Protein AF-A0A350U5Z7-F1 (afdb_monomer)

Structure (mmCIF, N/CA/C/O backbone):
data_AF-A0A350U5Z7-F1
#
_entry.id   AF-A0A350U5Z7-F1
#
loop_
_atom_site.group_PDB
_atom_site.id
_atom_site.type_symbol
_atom_site.label_atom_id
_atom_site.label_alt_id
_atom_site.label_comp_id
_atom_site.label_asym_id
_atom_site.label_entity_id
_atom_site.label_seq_id
_atom_site.pdbx_PDB_ins_code
_atom_site.Cartn_x
_atom_site.Cartn_y
_atom_site.Cartn_z
_atom_site.occupancy
_atom_site.B_iso_or_equiv
_atom_site.auth_seq_id
_atom_site.auth_comp_id
_atom_site.auth_asym_id
_atom_site.auth_atom_id
_atom_site.pdbx_PDB_model_num
ATOM 1 N N . MET A 1 1 ? 5.763 -44.776 -2.260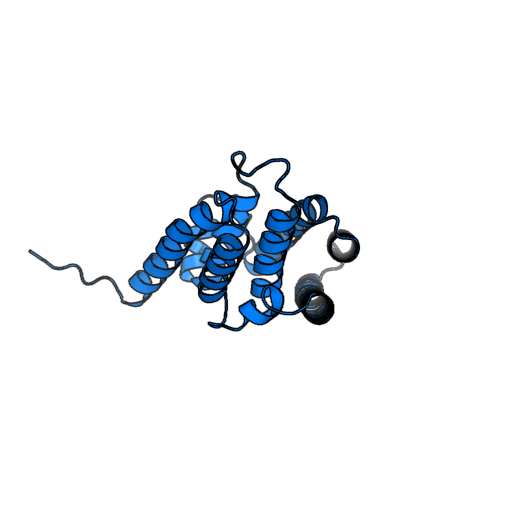 1.00 41.47 1 MET A N 1
ATOM 2 C CA . MET A 1 1 ? 5.171 -43.457 -2.555 1.00 41.47 1 MET A CA 1
ATOM 3 C C . MET A 1 1 ? 6.259 -42.443 -2.285 1.00 41.47 1 MET A C 1
ATOM 5 O O . MET A 1 1 ? 6.679 -42.344 -1.144 1.00 41.47 1 MET A O 1
ATOM 9 N N . SER A 1 2 ? 6.822 -41.849 -3.337 1.00 37.84 2 SER A N 1
ATOM 10 C CA . SER A 1 2 ? 7.895 -40.862 -3.206 1.00 37.84 2 SER A CA 1
ATOM 11 C C . SER A 1 2 ? 7.278 -39.570 -2.688 1.00 37.84 2 SER A C 1
ATOM 13 O O . SER A 1 2 ? 6.483 -38.955 -3.392 1.00 37.84 2 SER A O 1
ATOM 15 N N . GLU A 1 3 ? 7.600 -39.209 -1.454 1.00 47.91 3 GLU A N 1
ATOM 16 C CA . GLU A 1 3 ? 7.314 -37.897 -0.889 1.00 47.91 3 GLU A CA 1
ATOM 17 C C . GLU A 1 3 ? 8.201 -36.902 -1.646 1.00 47.91 3 GLU A C 1
ATOM 19 O O . GLU A 1 3 ? 9.428 -36.940 -1.548 1.00 47.91 3 GLU A O 1
ATOM 24 N N . ILE A 1 4 ? 7.596 -36.112 -2.534 1.00 51.69 4 ILE A N 1
ATOM 25 C CA . ILE A 1 4 ? 8.300 -35.029 -3.218 1.00 51.69 4 ILE A CA 1
ATOM 26 C C . ILE A 1 4 ? 8.499 -33.957 -2.151 1.00 51.69 4 ILE A C 1
ATOM 28 O O . ILE A 1 4 ? 7.587 -33.189 -1.858 1.00 51.69 4 ILE A O 1
ATOM 32 N N . ALA A 1 5 ? 9.670 -33.961 -1.516 1.00 48.62 5 ALA A N 1
ATOM 33 C CA . ALA A 1 5 ? 10.094 -32.868 -0.660 1.00 48.62 5 ALA A CA 1
ATOM 34 C C . ALA A 1 5 ? 10.241 -31.626 -1.545 1.00 48.62 5 ALA A C 1
ATOM 36 O O . ALA A 1 5 ? 11.188 -31.520 -2.329 1.00 48.62 5 ALA A O 1
ATOM 37 N N . TYR A 1 6 ? 9.266 -30.723 -1.473 1.00 53.84 6 TYR A N 1
ATOM 38 C CA . TYR A 1 6 ? 9.390 -29.415 -2.097 1.00 53.84 6 TYR A CA 1
ATOM 39 C C . TYR A 1 6 ? 10.543 -28.657 -1.417 1.00 53.84 6 TYR A C 1
ATOM 41 O O . TYR A 1 6 ? 10.684 -28.735 -0.193 1.00 53.84 6 TYR A O 1
ATOM 49 N N . PRO A 1 7 ? 11.392 -27.948 -2.181 1.00 57.78 7 PRO A N 1
ATOM 50 C CA . PRO A 1 7 ? 12.393 -27.053 -1.616 1.00 57.78 7 PRO A CA 1
ATOM 51 C C . PRO A 1 7 ? 11.735 -26.106 -0.607 1.00 57.78 7 PRO A C 1
ATOM 53 O O . PRO A 1 7 ? 10.694 -25.526 -0.903 1.00 57.78 7 PRO A O 1
ATOM 56 N N . ALA A 1 8 ? 12.339 -25.937 0.572 1.00 58.78 8 ALA A N 1
ATOM 57 C CA . ALA A 1 8 ? 11.782 -25.112 1.649 1.00 58.78 8 ALA A CA 1
ATOM 58 C C . ALA A 1 8 ? 11.485 -23.659 1.217 1.00 58.78 8 ALA A C 1
ATOM 60 O O . ALA A 1 8 ? 10.560 -23.048 1.737 1.00 58.78 8 ALA A O 1
ATOM 61 N N . GLU A 1 9 ? 12.220 -23.131 0.234 1.00 51.91 9 GLU A N 1
ATOM 62 C CA . GLU A 1 9 ? 11.999 -21.802 -0.359 1.00 51.91 9 GLU A CA 1
ATOM 63 C C . GLU A 1 9 ? 10.668 -21.715 -1.132 1.00 51.91 9 GLU A C 1
ATOM 65 O O . GLU A 1 9 ? 9.909 -20.773 -0.921 1.00 51.91 9 GLU A O 1
ATOM 70 N N . LEU A 1 10 ? 10.308 -22.754 -1.902 1.00 58.41 10 LEU A N 1
ATOM 71 C CA . LEU A 1 10 ? 9.007 -22.838 -2.589 1.00 58.41 10 LEU A CA 1
ATOM 72 C C . LEU A 1 10 ? 7.833 -23.012 -1.610 1.00 58.41 10 LEU A C 1
ATOM 74 O O . LEU A 1 10 ? 6.702 -22.667 -1.942 1.00 58.41 10 LEU A O 1
ATOM 78 N N . SER A 1 11 ? 8.087 -23.542 -0.407 1.00 64.38 11 SER A N 1
ATOM 79 C CA . SER A 1 11 ? 7.073 -23.630 0.653 1.00 64.38 11 SER A CA 1
ATOM 80 C C . SER A 1 11 ? 6.740 -22.248 1.215 1.00 64.38 11 SER A C 1
ATOM 82 O O . SER A 1 11 ? 5.571 -21.918 1.359 1.00 64.38 11 SER A O 1
ATOM 84 N N . ILE A 1 12 ? 7.755 -21.415 1.477 1.00 68.31 12 ILE A N 1
ATOM 85 C CA . ILE A 1 12 ? 7.565 -20.082 2.071 1.00 68.31 12 ILE A CA 1
ATOM 86 C C . ILE A 1 12 ? 6.820 -19.142 1.109 1.00 68.31 12 ILE A C 1
ATOM 88 O O . ILE A 1 12 ? 5.954 -18.386 1.548 1.00 68.31 12 ILE A O 1
ATOM 92 N N . GLU A 1 13 ? 7.130 -19.199 -0.192 1.00 68.62 13 GLU A N 1
ATOM 93 C CA . GLU A 1 13 ? 6.413 -18.454 -1.241 1.00 68.62 13 GLU A CA 1
ATOM 94 C C . GLU A 1 13 ? 4.908 -18.749 -1.234 1.00 68.62 13 GLU A C 1
ATOM 96 O O . GLU A 1 13 ? 4.086 -17.828 -1.178 1.00 68.62 13 GLU A O 1
ATOM 101 N N . ALA A 1 14 ? 4.555 -20.038 -1.255 1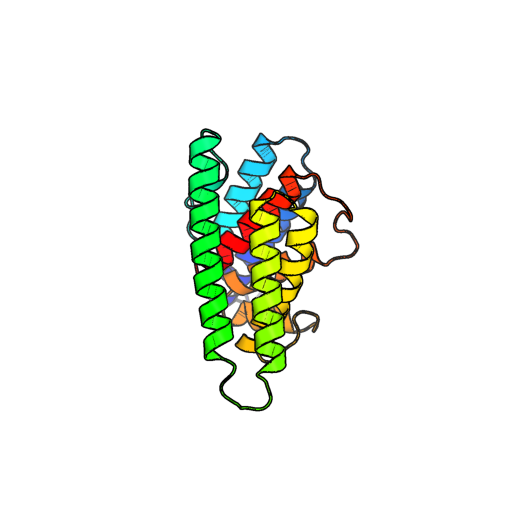.00 72.81 14 ALA A N 1
ATOM 102 C CA . ALA A 1 14 ? 3.170 -20.492 -1.248 1.00 72.81 14 ALA A CA 1
ATOM 103 C C . ALA A 1 14 ? 2.455 -20.108 0.057 1.00 72.81 14 ALA A C 1
ATOM 105 O O . ALA A 1 14 ? 1.347 -19.576 0.014 1.00 72.81 14 ALA A O 1
ATOM 106 N N . ASP A 1 15 ? 3.120 -20.279 1.203 1.00 85.81 15 ASP A N 1
ATOM 107 C CA . ASP A 1 15 ? 2.541 -20.011 2.522 1.00 85.81 15 ASP A CA 1
ATOM 108 C C . ASP A 1 15 ? 2.179 -18.524 2.715 1.00 85.81 15 ASP A C 1
ATOM 110 O O . ASP A 1 15 ? 1.119 -18.202 3.261 1.00 85.81 15 ASP A O 1
ATOM 114 N N . LEU A 1 16 ? 3.025 -17.593 2.248 1.00 90.44 16 LEU A N 1
ATOM 115 C CA . LEU A 1 16 ? 2.755 -16.152 2.361 1.00 90.44 16 LEU A CA 1
ATOM 116 C C . LEU A 1 16 ? 1.605 -15.708 1.453 1.00 90.44 16 LEU A C 1
ATOM 118 O O . LEU A 1 16 ? 0.746 -14.929 1.878 1.00 90.44 16 LEU A O 1
ATOM 122 N N . LEU A 1 17 ? 1.578 -16.198 0.212 1.00 92.94 17 LEU A N 1
ATOM 123 C CA . LEU A 1 17 ? 0.526 -15.860 -0.742 1.00 92.94 17 LEU A CA 1
ATOM 124 C C . LEU A 1 17 ? -0.825 -16.455 -0.330 1.00 92.94 17 LEU A C 1
ATOM 126 O O . LEU A 1 17 ? -1.850 -15.779 -0.439 1.00 92.94 17 LEU A O 1
ATOM 130 N N . ASP A 1 18 ? -0.842 -17.680 0.188 1.00 93.69 18 ASP A N 1
ATOM 131 C CA . ASP A 1 18 ? -2.065 -18.314 0.674 1.00 93.69 18 ASP A CA 1
ATOM 132 C C . ASP A 1 18 ? -2.604 -17.609 1.926 1.00 93.69 18 ASP A C 1
ATOM 134 O O . ASP A 1 18 ? -3.804 -17.329 2.003 1.00 93.69 18 ASP A O 1
ATOM 138 N N . ALA A 1 19 ? -1.732 -17.191 2.849 1.00 95.00 19 ALA A N 1
ATOM 139 C CA . ALA A 1 19 ? -2.133 -16.348 3.976 1.00 95.00 19 ALA A CA 1
ATOM 140 C C . ALA A 1 19 ? -2.731 -15.007 3.508 1.00 95.00 19 ALA A C 1
ATOM 142 O O . ALA A 1 19 ? -3.761 -14.562 4.026 1.00 95.00 19 ALA A O 1
ATOM 143 N N . ALA A 1 20 ? -2.126 -14.371 2.500 1.00 96.25 20 ALA A N 1
ATOM 144 C CA . ALA A 1 20 ? -2.633 -13.127 1.926 1.00 96.25 20 ALA A CA 1
ATOM 145 C C . ALA A 1 20 ? -4.026 -13.313 1.298 1.00 96.25 20 ALA A C 1
ATOM 147 O O . ALA A 1 20 ? -4.930 -12.511 1.556 1.00 96.25 20 ALA A O 1
ATOM 148 N N . ARG A 1 21 ? -4.230 -14.404 0.550 1.00 95.50 21 ARG A N 1
ATOM 149 C CA . ARG A 1 21 ? -5.522 -14.793 -0.043 1.00 95.50 21 ARG A CA 1
ATOM 150 C C . ARG A 1 21 ? -6.594 -15.086 0.998 1.00 95.50 21 ARG A C 1
ATOM 152 O O . ARG A 1 21 ? -7.767 -14.835 0.743 1.00 95.50 21 ARG A O 1
ATOM 159 N N . GLU A 1 22 ? -6.216 -15.586 2.168 1.00 96.12 22 GLU A N 1
ATOM 160 C CA . GLU A 1 22 ? -7.158 -15.839 3.257 1.00 96.12 22 GLU A CA 1
ATOM 161 C C . GLU A 1 22 ? -7.555 -14.549 4.000 1.00 96.12 22 GLU A C 1
ATOM 163 O O . GLU A 1 22 ? -8.706 -14.382 4.417 1.00 96.12 22 GLU A O 1
ATOM 168 N N . ILE A 1 23 ? -6.610 -13.624 4.183 1.00 96.94 23 ILE A N 1
ATOM 169 C CA . ILE A 1 23 ? -6.817 -12.398 4.966 1.00 96.94 23 ILE A CA 1
ATOM 170 C C . ILE A 1 23 ? -7.501 -11.302 4.147 1.00 96.94 23 ILE A C 1
ATOM 172 O O . ILE A 1 23 ? -8.372 -10.610 4.678 1.00 96.94 23 ILE A O 1
ATOM 176 N N . TYR A 1 24 ? -7.133 -11.128 2.875 1.00 96.06 24 TYR A N 1
ATOM 177 C CA . TYR A 1 24 ? -7.609 -10.005 2.063 1.00 96.06 24 TYR A CA 1
ATOM 178 C C . TYR A 1 24 ? -9.143 -9.938 1.929 1.00 96.06 24 TYR A C 1
ATOM 180 O O . TYR A 1 24 ? -9.690 -8.863 2.178 1.00 96.06 24 TYR A O 1
ATOM 188 N N . PRO A 1 25 ? -9.882 -11.033 1.650 1.00 94.81 25 PRO A N 1
ATOM 189 C CA . PRO A 1 25 ? -11.345 -10.974 1.594 1.00 94.81 25 PRO A CA 1
ATOM 190 C C . PRO A 1 25 ? -11.959 -10.559 2.936 1.00 94.81 25 PRO A C 1
ATOM 192 O O . PRO A 1 25 ? -12.869 -9.740 2.998 1.00 94.81 25 PRO A O 1
ATOM 195 N N . ARG A 1 26 ? -11.405 -11.045 4.054 1.00 95.88 26 ARG A N 1
ATOM 196 C CA . ARG A 1 26 ? -11.879 -10.678 5.399 1.00 95.88 26 ARG A CA 1
ATOM 197 C C . ARG A 1 26 ? -11.645 -9.200 5.707 1.00 95.88 26 ARG A C 1
ATOM 199 O O . ARG A 1 26 ? -12.463 -8.579 6.384 1.00 95.88 26 ARG A O 1
ATOM 206 N N . LEU A 1 27 ? -10.539 -8.641 5.212 1.00 95.38 27 LEU A N 1
ATOM 207 C CA . LEU A 1 27 ? -10.228 -7.216 5.295 1.00 95.38 27 LEU A CA 1
ATOM 208 C C . LEU A 1 27 ? -11.252 -6.367 4.521 1.00 95.38 27 LEU A C 1
ATOM 210 O O . LEU A 1 27 ? -11.701 -5.345 5.043 1.00 95.38 27 LEU A O 1
ATOM 214 N N . THR A 1 28 ? -11.604 -6.764 3.297 1.00 93.75 28 THR A N 1
ATOM 215 C CA . THR A 1 28 ? -12.445 -5.959 2.396 1.00 93.75 28 THR A CA 1
ATOM 216 C C . THR A 1 28 ? -13.942 -6.113 2.661 1.00 93.75 28 THR A C 1
ATOM 218 O O . THR A 1 28 ? -14.677 -5.134 2.541 1.00 93.75 28 THR A O 1
ATOM 221 N N . GLU A 1 29 ? -14.398 -7.298 3.068 1.00 92.88 29 GLU A N 1
ATOM 222 C CA . GLU A 1 29 ? -15.824 -7.616 3.235 1.00 92.88 29 GLU A CA 1
ATOM 223 C C . GLU A 1 29 ? -16.372 -7.268 4.625 1.00 92.88 29 GLU A C 1
ATOM 225 O O . GLU A 1 29 ? -17.578 -7.092 4.795 1.00 92.88 29 GLU A O 1
ATOM 230 N N . THR A 1 30 ? -15.517 -7.162 5.646 1.00 94.44 30 THR A N 1
ATOM 231 C CA . THR A 1 30 ? -15.988 -6.861 7.003 1.00 94.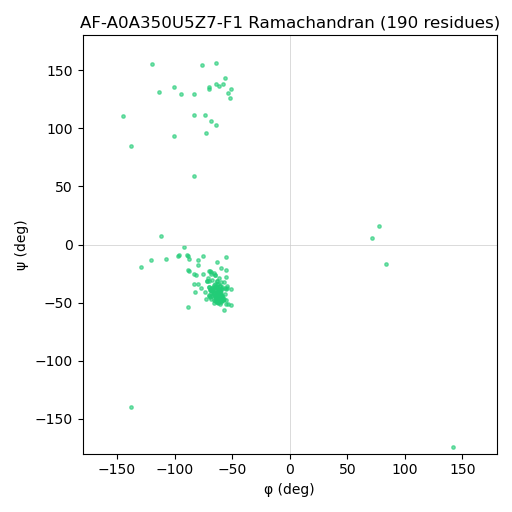44 30 THR A CA 1
ATOM 232 C C . THR A 1 30 ? -16.501 -5.426 7.122 1.00 94.44 30 THR A C 1
ATOM 234 O O . THR A 1 30 ? -15.834 -4.468 6.724 1.00 94.44 30 THR A O 1
ATOM 237 N N . GLU A 1 31 ? -17.662 -5.254 7.752 1.00 91.81 31 GLU A N 1
ATOM 238 C CA . GLU A 1 31 ? -18.205 -3.939 8.125 1.00 91.81 31 GLU A CA 1
ATOM 239 C C . GLU A 1 31 ? -17.702 -3.467 9.500 1.00 91.81 31 GLU A C 1
ATOM 241 O O . GLU A 1 31 ? -17.857 -2.304 9.873 1.00 91.81 31 GLU A O 1
ATOM 246 N N . ASN A 1 32 ? -17.075 -4.356 10.277 1.00 94.81 32 ASN A N 1
ATOM 247 C CA . ASN A 1 32 ? -16.575 -4.024 11.604 1.00 94.81 32 ASN A CA 1
ATOM 248 C C . ASN A 1 32 ? -15.197 -3.354 11.508 1.00 94.81 32 ASN A C 1
ATOM 250 O O . ASN A 1 32 ? -14.199 -4.006 11.205 1.00 94.81 32 ASN A O 1
ATOM 254 N N . GLN A 1 33 ? -15.138 -2.065 11.846 1.00 92.69 33 GLN A N 1
ATOM 255 C CA . GLN A 1 33 ? -13.918 -1.247 11.798 1.00 92.69 33 GLN A CA 1
ATOM 256 C C . GLN A 1 33 ? -12.753 -1.826 12.611 1.00 92.69 33 GLN A C 1
ATOM 258 O O . GLN A 1 33 ? -11.597 -1.759 12.195 1.00 92.69 33 GLN A O 1
ATOM 263 N N . LEU A 1 34 ? -13.036 -2.410 13.781 1.00 94.00 34 LEU A N 1
ATOM 264 C CA . LEU A 1 34 ? -12.001 -3.015 14.616 1.00 94.00 34 LEU A CA 1
ATOM 265 C C . LEU A 1 34 ? -11.428 -4.266 13.943 1.00 94.00 34 LEU A C 1
ATOM 267 O O . LEU A 1 34 ? -10.208 -4.394 13.852 1.00 94.00 34 LEU A O 1
ATOM 271 N N . LEU A 1 35 ? -12.294 -5.146 13.429 1.00 96.50 35 LEU A N 1
ATOM 272 C CA . LEU A 1 35 ? -11.857 -6.335 12.690 1.00 96.50 35 LEU A CA 1
ATOM 273 C C . LEU A 1 35 ? -11.094 -5.944 11.422 1.00 96.50 35 LEU A C 1
ATOM 275 O O . LEU A 1 35 ? -10.048 -6.519 11.144 1.00 96.50 35 LEU A O 1
ATOM 279 N N . ARG A 1 36 ? -11.554 -4.918 10.697 1.00 96.75 36 ARG A N 1
ATOM 280 C CA . ARG A 1 36 ? -10.866 -4.397 9.510 1.00 96.75 36 ARG A CA 1
ATOM 281 C C . ARG A 1 36 ? -9.430 -3.998 9.829 1.00 96.75 36 ARG A C 1
ATOM 283 O O . ARG A 1 36 ? -8.511 -4.408 9.131 1.00 96.75 36 ARG A O 1
ATOM 290 N N . LYS A 1 37 ? -9.216 -3.251 10.915 1.00 96.50 37 LYS A N 1
ATOM 291 C CA . LYS A 1 37 ? -7.869 -2.864 11.365 1.00 96.50 37 LYS A CA 1
ATOM 292 C C . LYS A 1 37 ? -7.026 -4.069 11.773 1.00 96.50 37 LYS A C 1
ATOM 294 O O . LYS A 1 37 ? -5.846 -4.101 11.452 1.00 96.50 37 LYS A O 1
ATOM 299 N N . GLN A 1 38 ? -7.613 -5.064 12.436 1.00 96.81 38 GLN A N 1
ATOM 300 C CA . GLN A 1 38 ? -6.906 -6.297 12.796 1.00 96.81 38 GLN A CA 1
ATOM 301 C C . GLN A 1 38 ? -6.464 -7.084 11.558 1.00 96.81 38 GLN A C 1
ATOM 303 O O . GLN A 1 38 ? -5.307 -7.492 11.483 1.00 96.81 38 GLN A O 1
ATOM 308 N N . TYR A 1 39 ? -7.344 -7.241 10.564 1.00 98.00 39 TYR A N 1
ATOM 309 C CA . TYR A 1 39 ? -6.985 -7.867 9.293 1.00 98.00 39 TYR A CA 1
ATOM 310 C C . TYR A 1 39 ? -5.949 -7.046 8.527 1.00 98.00 39 TYR A C 1
ATOM 312 O O . TYR A 1 39 ? -5.040 -7.626 7.945 1.00 98.00 39 TYR A O 1
ATOM 320 N N . ALA A 1 40 ? -6.016 -5.713 8.587 1.00 97.62 40 ALA A N 1
ATOM 321 C CA . ALA A 1 40 ? -5.005 -4.849 7.986 1.00 97.62 40 ALA A CA 1
ATOM 322 C C . ALA A 1 40 ? -3.632 -5.064 8.636 1.00 97.62 40 ALA A C 1
ATOM 324 O O . ALA A 1 40 ? -2.650 -5.252 7.930 1.00 97.62 40 ALA A O 1
ATOM 325 N N . CYS A 1 41 ? -3.556 -5.117 9.969 1.00 97.56 41 CYS A N 1
ATOM 326 C CA . CYS A 1 41 ? -2.312 -5.439 10.670 1.00 97.56 41 CYS A CA 1
ATOM 327 C C . CYS A 1 41 ? -1.793 -6.834 10.304 1.00 97.56 41 CYS A C 1
ATOM 329 O O . CYS A 1 41 ? -0.605 -6.990 10.038 1.00 97.56 41 CYS A O 1
ATOM 331 N N . ALA A 1 42 ? -2.671 -7.839 10.243 1.00 97.06 42 ALA A N 1
ATOM 332 C CA . ALA A 1 42 ? -2.289 -9.189 9.838 1.00 97.06 42 ALA A CA 1
ATOM 333 C C . ALA A 1 42 ? -1.731 -9.217 8.406 1.00 97.06 42 ALA A C 1
ATOM 335 O O . ALA A 1 42 ? -0.689 -9.822 8.171 1.00 97.06 42 ALA A O 1
ATOM 336 N N . PHE A 1 43 ? -2.371 -8.507 7.475 1.00 97.62 43 PHE A N 1
ATOM 337 C CA . PHE A 1 43 ? -1.903 -8.383 6.097 1.00 97.62 43 PHE A CA 1
ATOM 338 C C . PHE A 1 43 ? -0.562 -7.643 6.014 1.00 97.62 43 PHE A C 1
ATOM 340 O O . PHE A 1 43 ? 0.363 -8.083 5.338 1.00 97.62 43 PHE A O 1
ATOM 347 N N . ALA A 1 44 ? -0.408 -6.549 6.760 1.00 96.56 44 ALA A N 1
ATOM 348 C CA . ALA A 1 44 ? 0.834 -5.788 6.806 1.00 96.56 44 ALA A CA 1
ATOM 349 C C . ALA A 1 44 ? 2.009 -6.594 7.381 1.00 96.56 44 ALA A C 1
ATOM 351 O O . ALA A 1 44 ? 3.142 -6.406 6.949 1.00 96.56 44 ALA A O 1
ATOM 352 N N . ASN A 1 45 ? 1.753 -7.521 8.309 1.00 95.00 45 ASN A N 1
ATOM 353 C CA . ASN A 1 45 ? 2.782 -8.422 8.833 1.00 95.00 45 ASN A CA 1
ATOM 354 C C . ASN A 1 45 ? 3.328 -9.379 7.761 1.00 95.00 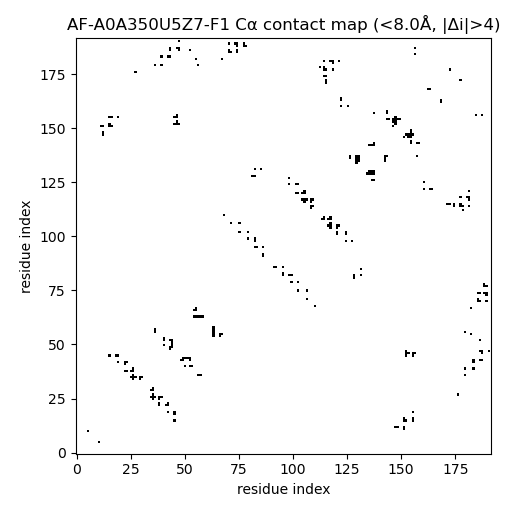45 ASN A C 1
ATOM 356 O O . ASN A 1 45 ? 4.469 -9.817 7.882 1.00 95.00 45 ASN A O 1
ATOM 360 N N . ILE A 1 46 ? 2.538 -9.689 6.724 1.00 94.75 46 ILE A N 1
ATOM 361 C CA . ILE A 1 46 ? 2.996 -10.456 5.555 1.00 94.75 46 ILE A CA 1
ATOM 362 C C . ILE A 1 46 ? 3.909 -9.577 4.694 1.00 94.75 46 ILE A C 1
ATOM 364 O O . ILE A 1 46 ? 5.002 -9.997 4.317 1.00 94.75 46 ILE A O 1
ATOM 368 N N . LEU A 1 47 ? 3.483 -8.338 4.429 1.00 92.81 47 LEU A N 1
ATOM 369 C CA . LEU A 1 47 ? 4.195 -7.400 3.554 1.00 92.81 47 LEU A CA 1
ATOM 370 C C . LEU A 1 47 ? 5.493 -6.847 4.158 1.00 92.81 47 LEU A C 1
ATOM 372 O O . LEU A 1 47 ? 6.422 -6.529 3.424 1.00 92.81 47 LEU A O 1
ATOM 376 N N . GLY A 1 48 ? 5.560 -6.700 5.481 1.00 89.81 48 GLY A N 1
ATOM 377 C CA . GLY A 1 48 ? 6.636 -5.983 6.161 1.00 89.81 48 GLY A CA 1
ATOM 378 C C . GLY A 1 48 ? 7.129 -6.684 7.419 1.00 89.81 48 GLY A C 1
ATOM 379 O O . GLY A 1 48 ? 7.319 -7.903 7.444 1.00 89.81 48 GLY A O 1
ATOM 380 N N . SER A 1 49 ? 7.405 -5.887 8.448 1.00 89.00 49 SER A N 1
ATOM 381 C CA . SER A 1 49 ? 7.877 -6.355 9.752 1.00 89.00 49 SER A CA 1
ATOM 382 C C . SER A 1 49 ? 6.692 -6.531 10.707 1.00 89.00 49 SER A C 1
ATOM 384 O O . SER A 1 49 ? 5.911 -5.588 10.866 1.00 89.00 49 SER A O 1
ATOM 386 N N . PRO A 1 50 ? 6.554 -7.690 11.380 1.00 91.56 50 PRO A N 1
ATOM 387 C CA . PRO A 1 50 ? 5.431 -7.941 12.277 1.00 91.56 50 PRO A CA 1
ATOM 388 C C . PRO A 1 50 ? 5.243 -6.859 13.353 1.00 91.56 50 PRO A C 1
ATOM 390 O O . PRO A 1 50 ? 6.188 -6.500 14.050 1.00 91.56 50 PRO A O 1
ATOM 393 N N . GLY A 1 51 ? 4.014 -6.354 13.497 1.00 90.62 51 GLY A N 1
ATOM 394 C CA . GLY A 1 51 ? 3.606 -5.378 14.517 1.00 90.62 51 GLY A CA 1
ATOM 395 C C . GLY A 1 51 ? 3.891 -3.911 14.171 1.00 90.62 51 GLY A C 1
ATOM 396 O O . GLY A 1 51 ? 3.273 -3.012 14.740 1.00 90.62 51 GLY A O 1
ATOM 397 N N . GLU A 1 52 ? 4.753 -3.631 13.192 1.00 93.50 52 GLU A N 1
ATOM 398 C CA . GLU A 1 52 ? 5.150 -2.254 12.860 1.00 93.50 52 GLU A CA 1
ATOM 399 C C . GLU A 1 52 ? 4.014 -1.425 12.252 1.00 93.50 52 GLU A C 1
ATOM 401 O O . GLU A 1 52 ? 4.010 -0.198 12.370 1.00 93.50 52 GLU A O 1
ATOM 406 N N . PHE A 1 53 ? 3.034 -2.077 11.622 1.00 96.19 53 PHE A N 1
ATOM 407 C CA . PHE A 1 53 ? 1.908 -1.393 10.992 1.00 96.19 53 PHE A CA 1
ATOM 408 C C . PHE A 1 53 ? 0.871 -0.867 11.992 1.00 96.19 53 PHE A C 1
ATOM 410 O O . PHE A 1 53 ? 0.179 0.115 11.716 1.00 96.19 53 PHE A O 1
ATOM 417 N N . GLU A 1 54 ? 0.779 -1.472 13.181 1.00 95.31 54 GLU A N 1
ATOM 418 C CA . GLU A 1 54 ? -0.247 -1.145 14.180 1.00 95.31 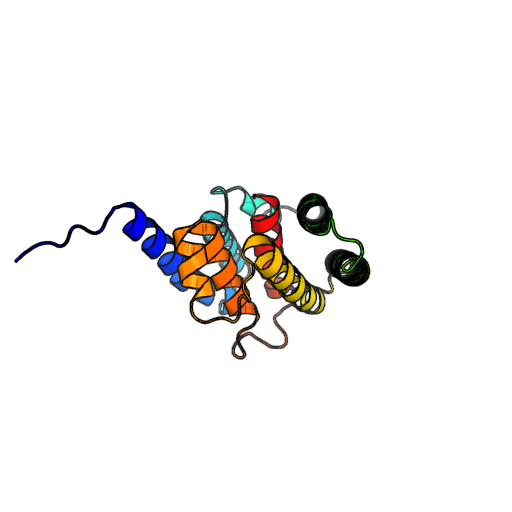54 GLU A CA 1
ATOM 419 C C . GLU A 1 54 ? -0.256 0.343 14.532 1.00 95.31 54 GLU A C 1
ATOM 421 O O . GLU A 1 54 ? -1.317 0.952 14.688 1.00 95.31 54 GLU A O 1
ATOM 426 N N . LYS A 1 55 ? 0.927 0.965 14.566 1.00 94.56 55 LYS A N 1
ATOM 427 C CA . LYS A 1 55 ? 1.103 2.382 14.901 1.00 94.56 55 LYS A CA 1
ATOM 428 C C . LYS A 1 55 ? 0.424 3.348 13.924 1.00 94.56 55 LYS A C 1
ATOM 430 O O . LYS A 1 55 ? 0.280 4.514 14.289 1.00 94.56 55 LYS A O 1
ATOM 435 N N . TYR A 1 56 ? 0.019 2.892 12.734 1.00 95.69 56 TYR A N 1
ATOM 436 C CA . TYR A 1 56 ? -0.675 3.688 11.711 1.00 95.69 56 TYR A CA 1
ATOM 437 C C . TYR A 1 56 ? -2.200 3.521 11.728 1.00 95.69 56 TYR A C 1
ATOM 439 O O . TYR A 1 56 ? -2.909 4.277 11.057 1.00 95.69 56 TYR A O 1
ATOM 447 N N . VAL A 1 57 ? -2.735 2.562 12.490 1.00 94.75 57 VAL A N 1
ATOM 448 C CA . VAL A 1 57 ? -4.182 2.272 12.536 1.00 94.75 57 VAL A CA 1
ATOM 449 C C . VAL A 1 57 ? -4.763 2.216 13.953 1.00 94.75 57 VAL A C 1
ATOM 451 O O . VAL A 1 57 ? -5.975 2.398 14.115 1.00 94.75 57 VAL A O 1
ATOM 454 N N . LEU A 1 58 ? -3.917 2.038 14.973 1.00 92.12 58 LEU A N 1
ATOM 455 C CA . LEU A 1 58 ? -4.266 2.030 16.394 1.00 92.12 58 LEU A CA 1
ATOM 456 C C . LEU A 1 58 ? -3.638 3.227 17.124 1.00 92.12 58 LEU A C 1
ATOM 458 O O . LEU A 1 58 ? -2.441 3.494 17.010 1.00 92.12 58 LEU A O 1
ATOM 462 N N . GLY A 1 59 ? -4.446 3.941 17.907 1.00 89.88 59 GLY A N 1
ATOM 463 C CA . GLY A 1 59 ? -4.011 5.112 18.670 1.00 89.88 59 GLY A CA 1
ATOM 464 C C . GLY A 1 59 ? -5.061 6.217 18.702 1.00 89.88 59 GLY A C 1
ATOM 465 O O . GLY A 1 59 ? -6.183 6.043 18.222 1.00 89.88 59 GLY A O 1
ATOM 466 N N . ASN A 1 60 ? -4.695 7.361 19.282 1.00 90.12 60 ASN A N 1
ATOM 467 C CA . ASN A 1 60 ? -5.509 8.571 19.175 1.00 90.12 60 ASN A CA 1
ATOM 468 C C . ASN A 1 60 ? -5.340 9.207 17.784 1.00 90.12 60 ASN A C 1
ATOM 470 O O . ASN A 1 60 ? -4.318 9.021 17.129 1.00 90.12 60 ASN A O 1
ATOM 474 N N . GLN A 1 61 ? -6.345 9.961 17.337 1.00 85.81 61 GLN A N 1
ATOM 475 C CA . GLN A 1 61 ? -6.401 10.479 15.965 1.00 85.81 61 GLN A CA 1
ATOM 476 C C . GLN A 1 61 ? -5.262 11.451 15.618 1.00 85.81 61 GLN A C 1
ATOM 478 O O . GLN A 1 61 ? -4.749 11.386 14.507 1.00 85.81 61 GLN A O 1
ATOM 483 N N . GLY A 1 62 ? -4.836 12.307 16.554 1.00 86.25 62 GLY A N 1
ATOM 484 C CA . GLY A 1 62 ? -3.750 13.264 16.304 1.00 86.25 62 GLY A CA 1
ATOM 485 C C . GLY A 1 62 ? -2.417 12.562 16.042 1.00 86.25 62 GLY A C 1
ATOM 486 O O . GLY A 1 62 ? -1.772 12.808 15.028 1.00 86.25 62 GLY A O 1
ATOM 487 N N . ASP A 1 63 ? -2.058 11.605 16.900 1.00 91.81 63 ASP A N 1
ATOM 488 C CA . ASP A 1 63 ? -0.833 10.820 16.728 1.00 91.81 63 ASP A CA 1
ATOM 489 C C . ASP A 1 63 ? -0.867 9.956 15.461 1.00 91.81 63 ASP A C 1
ATOM 491 O O . ASP A 1 63 ? 0.171 9.720 14.840 1.00 91.81 63 ASP A O 1
ATOM 495 N N . LEU A 1 64 ? -2.047 9.446 15.090 1.00 93.31 64 LEU A N 1
ATOM 496 C CA . LEU A 1 64 ? -2.219 8.664 13.868 1.00 93.31 64 LEU A CA 1
ATOM 497 C C . LEU A 1 64 ? -1.935 9.509 12.629 1.00 93.31 64 LEU A C 1
ATOM 499 O O . LEU A 1 64 ? -1.188 9.057 11.763 1.00 93.31 64 LEU A O 1
ATOM 503 N N . GLU A 1 65 ? -2.483 10.720 12.563 1.00 92.25 65 GLU A N 1
ATOM 504 C CA . GLU A 1 65 ? -2.265 11.626 11.436 1.00 92.25 65 GLU A CA 1
ATOM 505 C C . GLU A 1 65 ? -0.778 11.960 11.275 1.00 92.25 65 GLU A C 1
ATOM 507 O O . GLU A 1 65 ? -0.200 11.732 10.213 1.00 92.25 65 GLU A O 1
ATOM 512 N N . ASP A 1 66 ? -0.109 12.347 12.363 1.00 94.06 66 ASP A N 1
ATOM 513 C CA . ASP A 1 66 ? 1.328 12.638 12.359 1.00 94.06 66 ASP A CA 1
ATOM 514 C C . ASP A 1 66 ? 2.170 11.456 11.857 1.00 94.06 66 ASP A C 1
ATOM 516 O O . ASP A 1 66 ? 3.119 11.624 11.084 1.00 94.06 66 ASP A O 1
ATOM 520 N N . ARG A 1 67 ? 1.848 10.233 12.292 1.00 95.44 67 ARG A N 1
ATOM 521 C CA . ARG A 1 67 ? 2.569 9.023 11.867 1.00 95.44 67 ARG A CA 1
ATOM 522 C C . ARG A 1 67 ? 2.321 8.700 10.399 1.00 95.44 67 ARG A C 1
ATOM 524 O O . ARG A 1 67 ? 3.261 8.290 9.719 1.00 95.44 67 ARG A O 1
ATOM 531 N N . ARG A 1 68 ? 1.093 8.881 9.910 1.00 95.94 68 ARG A N 1
ATOM 532 C CA . ARG A 1 68 ? 0.723 8.642 8.507 1.00 95.94 68 ARG A CA 1
ATOM 533 C C . ARG A 1 68 ? 1.373 9.657 7.577 1.00 95.94 68 ARG A C 1
ATOM 535 O O . ARG A 1 68 ? 1.926 9.251 6.563 1.00 95.94 68 ARG A O 1
ATOM 542 N N . GLN A 1 69 ? 1.418 10.933 7.958 1.00 94.50 69 GLN A N 1
ATOM 543 C CA . GLN A 1 69 ? 2.123 11.965 7.191 1.00 94.50 69 GLN A CA 1
ATOM 544 C C . GLN A 1 69 ? 3.628 11.681 7.108 1.00 94.50 69 GLN A C 1
ATOM 546 O O . GLN A 1 69 ? 4.231 11.797 6.041 1.00 94.50 69 GLN A O 1
ATOM 551 N N . ARG A 1 70 ? 4.248 11.230 8.208 1.00 95.56 70 ARG A N 1
ATOM 552 C CA . ARG A 1 70 ? 5.656 10.792 8.188 1.00 95.56 70 ARG A CA 1
ATOM 553 C C . ARG A 1 70 ? 5.868 9.584 7.279 1.00 95.56 70 ARG A C 1
ATOM 555 O O . ARG A 1 70 ? 6.835 9.566 6.527 1.00 95.56 70 ARG A O 1
ATOM 562 N N . LEU A 1 71 ? 4.975 8.596 7.335 1.00 95.81 71 LEU A N 1
ATOM 563 C CA . LEU A 1 71 ? 5.035 7.424 6.461 1.00 95.81 71 LEU A CA 1
ATOM 564 C C . LEU A 1 71 ? 4.911 7.821 4.982 1.00 95.81 71 LEU A C 1
ATOM 566 O O . LEU A 1 71 ? 5.706 7.369 4.165 1.00 95.81 71 LEU A O 1
ATOM 570 N N . LEU A 1 72 ? 3.971 8.710 4.656 1.00 96.25 72 LEU A N 1
ATOM 571 C CA . LEU A 1 72 ? 3.782 9.242 3.308 1.00 96.25 72 LEU A CA 1
ATOM 572 C C . LEU A 1 72 ? 5.026 9.993 2.811 1.00 96.25 72 LEU A C 1
ATOM 574 O O . LEU A 1 72 ? 5.422 9.831 1.658 1.00 96.25 72 LEU A O 1
ATOM 578 N N . ALA A 1 73 ? 5.682 10.770 3.676 1.00 95.19 73 ALA A N 1
ATOM 579 C CA . ALA A 1 73 ? 6.927 11.452 3.330 1.00 95.19 73 ALA A CA 1
ATOM 580 C C . ALA A 1 73 ? 8.064 10.464 3.007 1.00 95.19 73 ALA A C 1
ATOM 582 O O . ALA A 1 73 ? 8.775 10.663 2.021 1.00 95.19 73 ALA A O 1
ATOM 583 N N . ILE A 1 74 ? 8.203 9.389 3.795 1.00 94.69 74 ILE A N 1
ATOM 584 C CA . ILE A 1 74 ? 9.192 8.324 3.549 1.00 94.69 74 ILE A CA 1
ATOM 585 C C . ILE A 1 74 ? 8.894 7.621 2.224 1.00 94.69 74 ILE A C 1
ATOM 587 O O . ILE A 1 74 ? 9.774 7.506 1.377 1.00 94.69 74 ILE A O 1
ATOM 591 N N . PHE A 1 75 ? 7.641 7.221 2.008 1.00 94.62 75 PHE A N 1
ATOM 592 C CA . PHE A 1 75 ? 7.194 6.624 0.752 1.00 94.62 75 PHE A CA 1
ATOM 593 C C . PHE A 1 75 ? 7.534 7.506 -0.452 1.00 94.62 75 PHE A C 1
ATOM 595 O O . PHE A 1 75 ? 8.169 7.045 -1.399 1.00 94.62 75 PHE A O 1
ATOM 602 N N . ARG A 1 76 ? 7.172 8.794 -0.399 1.00 94.06 76 ARG A N 1
ATOM 603 C CA . ARG A 1 76 ? 7.438 9.745 -1.483 1.00 94.06 76 ARG A CA 1
ATOM 604 C C . ARG A 1 76 ? 8.933 9.858 -1.764 1.00 94.06 76 ARG A C 1
ATOM 606 O O . ARG A 1 76 ? 9.329 9.923 -2.925 1.00 94.06 76 ARG A O 1
ATOM 613 N N . GLN A 1 77 ? 9.758 9.890 -0.721 1.00 92.50 77 GLN A N 1
ATOM 614 C CA . GLN A 1 77 ? 11.207 9.922 -0.872 1.00 92.50 77 GLN A CA 1
ATOM 615 C C . GLN A 1 77 ? 11.729 8.646 -1.546 1.00 92.50 77 GLN A C 1
ATOM 617 O O . GLN A 1 77 ? 12.496 8.746 -2.502 1.00 92.50 77 GLN A O 1
ATOM 622 N N . ASN A 1 78 ? 11.301 7.466 -1.092 1.00 90.62 78 ASN A N 1
ATOM 623 C CA . ASN A 1 78 ? 11.746 6.182 -1.636 1.00 90.62 78 ASN A CA 1
ATOM 624 C C . ASN A 1 78 ? 11.339 6.023 -3.105 1.00 90.62 78 ASN A C 1
ATOM 626 O O . ASN A 1 78 ? 12.188 5.749 -3.954 1.00 90.62 78 ASN A O 1
ATOM 630 N N . VAL A 1 79 ? 10.067 6.2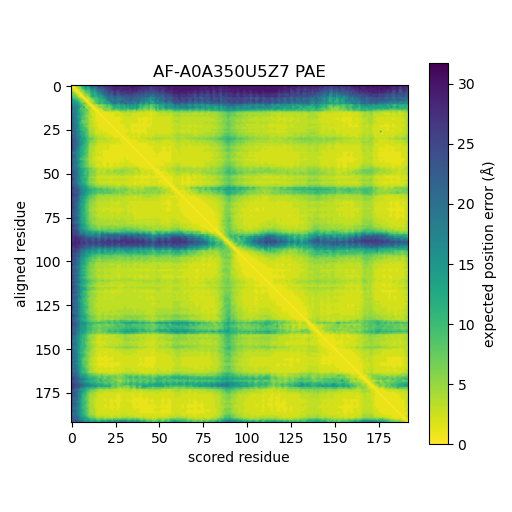72 -3.424 1.00 89.69 79 VAL A N 1
ATOM 631 C CA . VAL A 1 79 ? 9.561 6.209 -4.801 1.00 89.69 79 VAL A CA 1
ATOM 632 C C . VAL A 1 79 ? 10.235 7.260 -5.678 1.00 89.69 79 VAL A C 1
ATOM 634 O O . VAL A 1 79 ? 10.681 6.938 -6.774 1.00 89.69 79 VAL A O 1
ATOM 637 N N . GLY A 1 80 ? 10.405 8.493 -5.195 1.00 88.69 80 GLY A N 1
ATOM 638 C CA . GLY A 1 80 ? 11.111 9.538 -5.938 1.00 88.69 80 GLY A CA 1
ATOM 639 C C . GLY A 1 80 ? 12.564 9.166 -6.259 1.00 88.69 80 GLY A C 1
ATOM 640 O O . GLY A 1 80 ? 13.039 9.422 -7.363 1.00 88.69 80 GLY A O 1
ATOM 641 N N . LEU A 1 81 ? 13.270 8.507 -5.333 1.00 86.75 81 LEU A N 1
ATOM 642 C CA . LEU A 1 81 ? 14.627 8.004 -5.570 1.00 86.75 81 LEU A CA 1
ATOM 643 C C . LEU A 1 81 ? 14.655 6.841 -6.568 1.00 86.75 81 LEU A C 1
ATOM 645 O O . LEU A 1 81 ? 15.572 6.782 -7.386 1.00 86.75 81 LEU A O 1
ATOM 649 N N . LEU A 1 82 ? 13.680 5.931 -6.498 1.00 84.12 82 LEU A N 1
ATOM 650 C CA . LEU A 1 82 ? 13.519 4.832 -7.454 1.00 84.12 82 LEU A CA 1
ATOM 651 C C . LEU A 1 82 ? 13.292 5.377 -8.864 1.00 84.12 82 LEU A C 1
ATOM 653 O O . LEU A 1 82 ? 14.036 5.032 -9.775 1.00 84.12 82 LEU A O 1
ATOM 657 N N . LEU A 1 83 ? 12.338 6.297 -9.024 1.00 80.88 83 LEU A N 1
ATOM 658 C CA . LEU A 1 83 ? 12.083 6.968 -10.296 1.00 80.88 83 LEU A CA 1
ATOM 659 C C . LEU A 1 83 ? 13.337 7.717 -10.771 1.00 80.88 83 LEU A C 1
ATOM 661 O O . LEU A 1 83 ? 13.775 7.542 -11.901 1.00 80.88 83 LEU A O 1
ATOM 665 N N . GLY A 1 84 ? 13.982 8.498 -9.903 1.00 75.06 84 GLY A N 1
ATOM 666 C CA . GLY A 1 84 ? 15.126 9.331 -10.275 1.00 75.06 84 GLY A CA 1
ATOM 667 C C . GLY A 1 84 ? 16.384 8.571 -10.715 1.00 75.06 84 GLY A C 1
ATOM 668 O O . GLY A 1 84 ? 17.173 9.129 -11.475 1.00 75.06 84 GLY A O 1
ATOM 669 N N . LYS A 1 85 ? 16.594 7.329 -10.257 1.00 74.88 85 LYS A N 1
ATOM 670 C CA . LYS A 1 85 ? 17.774 6.515 -10.611 1.00 74.88 85 LYS A CA 1
ATOM 671 C C . LYS A 1 85 ? 17.639 5.779 -11.942 1.00 74.88 85 LYS A C 1
ATOM 673 O O . LYS A 1 85 ? 18.661 5.461 -12.543 1.00 74.88 85 LYS A O 1
ATOM 678 N N . THR A 1 86 ? 16.417 5.488 -12.377 1.00 65.25 86 THR A N 1
ATOM 679 C CA . THR A 1 86 ? 16.185 4.593 -13.520 1.00 65.25 86 THR A CA 1
ATOM 680 C C . THR A 1 86 ? 16.194 5.324 -14.866 1.00 65.25 86 THR A C 1
ATOM 682 O O . THR A 1 86 ? 16.500 4.717 -15.887 1.00 65.25 86 THR A O 1
ATOM 685 N N . TRP A 1 87 ? 15.945 6.635 -14.887 1.00 66.31 87 TRP A N 1
ATOM 686 C CA . TRP A 1 87 ? 15.927 7.428 -16.121 1.00 66.31 87 TRP A CA 1
ATOM 687 C C . TRP A 1 87 ? 17.240 8.208 -16.286 1.00 66.31 87 TRP A C 1
ATOM 689 O O . TRP A 1 87 ? 17.400 9.301 -15.741 1.00 66.31 87 TRP A O 1
ATOM 699 N N . VAL A 1 88 ? 18.203 7.615 -17.002 1.00 55.31 88 VAL A N 1
ATOM 700 C CA . VAL A 1 88 ? 19.540 8.197 -17.259 1.00 55.31 88 VAL A CA 1
ATOM 701 C C . VAL A 1 88 ? 19.701 8.672 -18.716 1.00 55.31 88 VAL A C 1
ATOM 703 O O . VAL A 1 88 ? 20.631 9.418 -19.011 1.00 55.31 88 VAL A O 1
ATOM 706 N N . GLU A 1 89 ? 18.793 8.309 -19.630 1.00 54.97 89 GLU A N 1
ATOM 707 C CA . GLU A 1 89 ? 18.885 8.670 -21.054 1.00 54.97 89 GLU A CA 1
ATOM 708 C C . GLU A 1 89 ? 17.975 9.861 -21.423 1.00 54.97 89 GLU A C 1
ATOM 710 O O . GLU A 1 89 ? 16.801 9.900 -21.055 1.00 54.97 89 GLU A O 1
ATOM 715 N N . ASP A 1 90 ? 18.506 10.815 -22.204 1.00 51.59 90 ASP A N 1
ATOM 716 C CA . ASP A 1 90 ? 17.865 12.084 -22.629 1.00 51.59 90 ASP A CA 1
ATOM 717 C C . ASP A 1 90 ? 16.498 11.928 -23.341 1.00 51.59 90 ASP A C 1
ATOM 719 O O . ASP A 1 90 ? 15.796 12.915 -23.574 1.00 51.59 90 ASP A O 1
ATOM 723 N N . HIS A 1 91 ? 16.101 10.707 -23.713 1.00 50.12 91 HIS A N 1
ATOM 724 C CA . HIS A 1 91 ? 14.832 10.420 -24.388 1.00 50.12 91 HIS A CA 1
ATOM 725 C C . HIS A 1 91 ? 13.640 10.164 -23.457 1.00 50.12 91 HIS A C 1
ATOM 727 O O . HIS A 1 91 ? 12.505 10.152 -23.933 1.00 50.12 91 HIS A O 1
ATOM 733 N N . ASP A 1 92 ? 13.861 10.027 -22.149 1.00 59.62 92 ASP A N 1
ATOM 734 C CA . ASP A 1 92 ? 12.804 9.661 -21.200 1.00 59.62 92 ASP A CA 1
ATOM 735 C C . ASP A 1 92 ? 12.407 10.767 -20.207 1.00 59.62 92 ASP A C 1
ATOM 737 O O . ASP A 1 92 ? 11.570 10.554 -19.326 1.00 59.62 92 ASP A O 1
ATOM 741 N N . THR A 1 93 ? 12.931 11.982 -20.379 1.00 62.44 93 THR A N 1
ATOM 742 C CA . THR A 1 93 ? 12.662 13.128 -19.492 1.00 62.44 93 THR A CA 1
ATOM 743 C C . THR A 1 93 ? 11.164 13.409 -19.324 1.00 62.44 93 THR A C 1
ATOM 745 O O . THR A 1 93 ? 10.712 13.673 -18.217 1.00 62.44 93 THR A O 1
ATOM 748 N N . HIS A 1 94 ? 10.366 13.250 -20.386 1.00 68.94 94 HIS A N 1
ATOM 749 C CA . HIS A 1 94 ? 8.920 13.493 -20.324 1.00 68.94 94 HIS A CA 1
ATOM 750 C C . HIS A 1 94 ? 8.176 12.458 -19.462 1.00 68.94 94 HIS A C 1
ATOM 752 O O . HIS A 1 94 ? 7.289 12.818 -18.699 1.00 68.94 94 HIS A O 1
ATOM 758 N N . LYS A 1 95 ? 8.566 11.175 -19.527 1.00 70.62 95 LYS A N 1
ATOM 759 C CA . LYS A 1 95 ? 7.961 10.116 -18.697 1.00 70.62 95 LYS A CA 1
ATOM 760 C C . LYS A 1 95 ? 8.336 10.266 -17.229 1.00 70.62 95 LYS A C 1
ATOM 762 O O . LYS A 1 95 ? 7.559 9.897 -16.352 1.00 70.62 95 LYS A O 1
ATOM 767 N N . LYS A 1 96 ? 9.533 10.789 -16.965 1.00 74.38 96 LYS A N 1
ATOM 768 C CA . LYS A 1 96 ? 9.969 11.126 -15.615 1.00 74.38 96 LYS A CA 1
ATOM 769 C C . LYS A 1 96 ? 9.125 12.262 -15.037 1.00 74.38 96 LYS A C 1
ATOM 771 O O . LYS A 1 96 ? 8.628 12.109 -13.925 1.00 74.38 96 LYS A O 1
ATOM 776 N N . ASP A 1 97 ? 8.921 13.339 -15.792 1.00 79.75 97 ASP A N 1
ATOM 777 C CA . ASP A 1 97 ? 8.080 14.463 -15.365 1.00 79.75 97 ASP A CA 1
ATOM 778 C C . ASP A 1 97 ? 6.631 14.012 -15.114 1.00 79.75 97 ASP A C 1
ATOM 780 O O . ASP A 1 97 ? 6.032 14.382 -14.102 1.00 79.75 97 ASP A O 1
ATOM 784 N N . ASP A 1 98 ? 6.095 13.137 -15.972 1.00 81.56 98 ASP A N 1
ATOM 785 C CA . ASP A 1 98 ? 4.766 12.546 -15.793 1.00 81.56 98 ASP A CA 1
ATOM 786 C C . ASP A 1 98 ? 4.693 11.697 -14.508 1.00 81.56 98 ASP A C 1
ATOM 788 O O . ASP A 1 98 ? 3.758 11.844 -13.722 1.00 81.56 98 ASP A O 1
ATOM 792 N N . ALA A 1 99 ? 5.701 10.861 -14.229 1.00 83.06 99 ALA A N 1
ATOM 793 C CA . ALA A 1 99 ? 5.751 10.042 -13.014 1.00 83.06 99 ALA A CA 1
ATOM 794 C C . ALA A 1 99 ? 5.927 10.876 -11.730 1.00 83.06 99 ALA A C 1
ATOM 796 O O . ALA A 1 99 ? 5.328 10.568 -10.696 1.00 83.06 99 ALA A O 1
ATOM 797 N N . GLU A 1 100 ? 6.729 11.944 -11.776 1.00 86.31 100 GLU A N 1
ATOM 798 C CA . GLU A 1 100 ? 6.880 12.884 -10.660 1.00 86.31 100 GLU A CA 1
ATOM 799 C C . GLU A 1 100 ? 5.580 13.661 -10.401 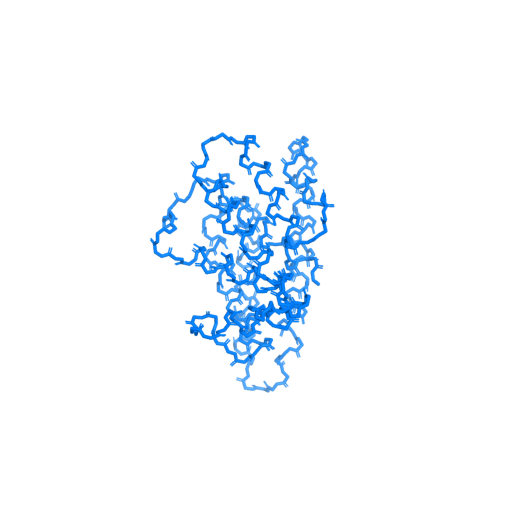1.00 86.31 100 GLU A C 1
ATOM 801 O O . GLU A 1 100 ? 5.189 13.837 -9.242 1.00 86.31 100 GLU A O 1
ATOM 806 N N . SER A 1 101 ? 4.882 14.074 -11.463 1.00 88.62 101 SER A N 1
ATOM 807 C CA . SER A 1 101 ? 3.564 14.713 -11.390 1.00 88.62 101 SER A CA 1
ATOM 808 C C . SER A 1 101 ? 2.505 13.776 -10.799 1.00 88.62 101 SER A C 1
ATOM 810 O O . SER A 1 101 ? 1.721 14.182 -9.935 1.00 88.62 101 SER A O 1
ATOM 812 N N . GLU A 1 102 ? 2.526 12.503 -11.192 1.00 90.88 102 GLU A N 1
ATOM 813 C CA . GLU A 1 102 ? 1.633 11.470 -10.666 1.00 90.88 102 GLU A CA 1
ATOM 814 C C . GLU A 1 102 ? 1.862 11.256 -9.161 1.00 90.88 102 GLU A C 1
ATOM 816 O O . GLU A 1 102 ? 0.923 11.287 -8.364 1.00 90.88 102 GLU A O 1
ATOM 821 N N . LEU A 1 103 ? 3.128 11.143 -8.737 1.00 92.69 103 LEU A N 1
ATOM 822 C CA . LEU A 1 103 ? 3.502 11.020 -7.325 1.00 92.69 103 LEU A CA 1
ATOM 823 C C . LEU A 1 103 ? 3.117 12.263 -6.504 1.00 92.69 103 LEU A C 1
ATOM 825 O O . LEU A 1 103 ? 2.719 12.145 -5.338 1.00 92.69 103 LEU A O 1
ATOM 829 N N . ALA A 1 104 ? 3.232 13.457 -7.089 1.00 92.44 104 ALA A N 1
ATOM 830 C CA . ALA A 1 104 ? 2.819 14.701 -6.449 1.00 92.44 104 ALA A CA 1
ATOM 831 C C . ALA A 1 104 ? 1.295 14.759 -6.262 1.00 92.44 104 ALA A C 1
ATOM 833 O O . ALA A 1 104 ? 0.835 15.115 -5.174 1.00 92.44 104 ALA A O 1
ATOM 834 N N . SER A 1 105 ? 0.536 14.354 -7.284 1.00 94.50 105 SER A N 1
ATOM 835 C CA . SER A 1 105 ? -0.929 14.286 -7.256 1.00 94.50 105 SER A CA 1
ATOM 836 C C . SER A 1 105 ? -1.408 13.290 -6.204 1.00 94.50 105 SER A C 1
ATOM 838 O O . SER A 1 105 ? -2.156 13.670 -5.305 1.00 94.50 105 SER A O 1
ATOM 840 N N . PHE A 1 106 ? -0.856 12.073 -6.215 1.00 95.75 106 PHE A N 1
ATOM 841 C CA . PHE A 1 106 ? -1.092 11.058 -5.191 1.00 95.75 106 PHE A CA 1
ATOM 842 C C . PHE A 1 106 ? -0.874 11.599 -3.772 1.00 95.75 106 PHE A C 1
ATOM 844 O O . PHE A 1 106 ? -1.740 11.489 -2.906 1.00 95.75 106 PHE A O 1
ATOM 851 N N . THR A 1 107 ? 0.287 12.215 -3.525 1.00 94.50 107 THR A N 1
ATOM 852 C CA . THR A 1 107 ? 0.633 12.729 -2.191 1.00 94.50 107 THR A CA 1
ATOM 853 C C . THR A 1 107 ? -0.365 13.795 -1.739 1.00 94.50 107 THR A C 1
ATOM 855 O O . THR A 1 107 ? -0.797 13.785 -0.588 1.00 94.50 107 THR A O 1
ATOM 858 N N . ALA A 1 108 ? -0.743 14.706 -2.640 1.00 94.81 108 ALA A N 1
ATOM 859 C CA . ALA A 1 108 ? -1.707 15.753 -2.337 1.00 94.81 108 ALA A CA 1
ATOM 860 C C . ALA A 1 108 ? -3.082 15.166 -2.000 1.00 94.81 108 ALA A C 1
ATOM 862 O O . ALA A 1 108 ? -3.669 15.552 -0.994 1.00 94.81 108 ALA A O 1
ATOM 863 N N . GLU A 1 109 ? -3.580 14.221 -2.790 1.00 95.69 109 GLU A N 1
ATOM 864 C CA . GLU A 1 109 ? -4.878 13.581 -2.564 1.00 95.69 109 GLU A CA 1
ATOM 865 C C . GLU A 1 109 ? -4.928 12.835 -1.224 1.00 95.69 109 GLU A C 1
ATOM 867 O O . GLU A 1 109 ? -5.876 13.020 -0.458 1.00 95.69 109 GLU A O 1
ATOM 872 N N . VAL A 1 110 ? -3.873 12.087 -0.869 1.00 94.50 110 VAL A N 1
ATOM 873 C CA . VAL A 1 110 ? -3.768 11.437 0.450 1.00 94.50 110 VAL A CA 1
ATOM 874 C C . VAL A 1 110 ? -3.832 12.469 1.578 1.00 94.50 110 VAL A C 1
ATOM 876 O O . VAL A 1 110 ? -4.582 12.275 2.534 1.00 94.50 110 VAL A O 1
ATOM 879 N N . SER A 1 111 ? -3.100 13.583 1.472 1.00 90.94 111 SER A N 1
ATOM 880 C CA . SER A 1 111 ? -3.114 14.644 2.490 1.00 90.94 111 SER A CA 1
ATOM 881 C C . SER A 1 111 ? -4.462 15.370 2.611 1.00 90.94 111 SER A C 1
ATOM 883 O O . SER A 1 111 ? -4.749 15.916 3.674 1.00 90.94 111 SER A O 1
ATOM 885 N N . HIS A 1 112 ? -5.293 15.378 1.564 1.00 92.56 112 HIS A N 1
ATOM 886 C CA . HIS A 1 112 ? -6.646 15.955 1.595 1.00 92.56 112 HIS A CA 1
ATOM 887 C C . HIS A 1 112 ? -7.740 14.935 1.960 1.00 92.56 112 HIS A C 1
ATOM 889 O O . HIS A 1 112 ? -8.905 15.310 2.092 1.00 92.56 112 HIS A O 1
ATOM 895 N N . GLY A 1 113 ? -7.386 13.660 2.157 1.00 92.12 113 GLY A N 1
ATOM 896 C CA . GLY A 1 113 ? -8.341 12.591 2.456 1.00 92.12 113 GLY A CA 1
ATOM 897 C C . GLY A 1 113 ? -9.122 12.076 1.241 1.00 92.12 113 GLY A C 1
ATOM 898 O O . GLY A 1 113 ? -10.130 11.388 1.411 1.00 92.12 113 GLY A O 1
ATOM 899 N N . GLU A 1 114 ? -8.665 12.381 0.024 1.00 94.06 114 GLU A N 1
ATOM 900 C CA . GLU A 1 114 ? -9.240 11.935 -1.255 1.00 94.06 114 GLU A CA 1
ATOM 901 C C . GLU A 1 114 ? -8.731 10.525 -1.614 1.00 94.06 114 GLU A C 1
ATOM 903 O O . GLU A 1 114 ? -8.048 10.301 -2.612 1.00 94.06 114 GLU A O 1
ATOM 908 N N . TYR A 1 115 ? -8.998 9.557 -0.733 1.00 93.62 115 TYR A N 1
ATOM 909 C CA . TYR A 1 115 ? -8.374 8.230 -0.782 1.00 93.62 115 TYR A CA 1
ATOM 910 C C . TYR A 1 115 ? -8.779 7.376 -1.991 1.00 93.62 115 TYR A C 1
ATOM 912 O O . TYR A 1 115 ? -8.006 6.543 -2.452 1.00 93.62 115 TYR A O 1
ATOM 920 N N . ASP A 1 116 ? -9.990 7.553 -2.502 1.00 89.56 116 ASP A N 1
ATOM 921 C CA . ASP A 1 116 ? -10.481 6.874 -3.700 1.00 89.56 116 ASP A CA 1
ATOM 922 C C . ASP A 1 116 ? -9.694 7.291 -4.947 1.00 89.56 116 ASP A C 1
ATOM 924 O O . ASP A 1 116 ? -9.262 6.439 -5.723 1.00 89.56 116 ASP A O 1
ATOM 928 N N . ARG A 1 117 ? -9.437 8.593 -5.097 1.00 91.19 117 ARG A N 1
ATOM 929 C CA . ARG A 1 117 ? -8.605 9.128 -6.179 1.00 91.19 117 ARG A CA 1
ATOM 930 C C . ARG A 1 117 ? -7.149 8.709 -6.018 1.00 91.19 117 ARG A C 1
ATOM 932 O O . ARG A 1 117 ? -6.555 8.183 -6.961 1.00 91.19 117 ARG A O 1
ATOM 939 N N . ALA A 1 118 ? -6.629 8.802 -4.795 1.00 94.56 118 ALA A N 1
ATOM 940 C CA . ALA A 1 118 ? -5.262 8.399 -4.500 1.00 94.56 118 ALA A CA 1
ATOM 941 C C . ALA A 1 118 ? -5.010 6.911 -4.806 1.00 94.56 118 ALA A C 1
ATOM 943 O O . ALA A 1 118 ? -3.908 6.557 -5.219 1.00 94.56 118 ALA A O 1
ATOM 944 N N . LEU A 1 119 ? -6.005 6.027 -4.653 1.00 91.69 119 LEU A N 1
ATOM 945 C CA . LEU A 1 119 ? -5.868 4.614 -5.034 1.00 91.69 119 LEU A CA 1
ATOM 946 C C . LEU A 1 119 ? -5.595 4.437 -6.532 1.00 91.69 119 LEU A C 1
ATOM 948 O O . LEU A 1 119 ? -4.769 3.604 -6.900 1.00 91.69 119 LEU A O 1
ATOM 952 N N . VAL A 1 1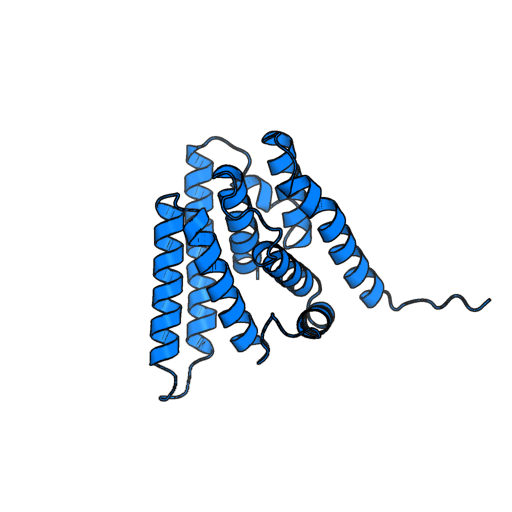20 ? -6.243 5.230 -7.389 1.00 90.12 120 VAL A N 1
ATOM 953 C CA . VAL A 1 120 ? -6.022 5.183 -8.843 1.00 90.12 120 VAL A CA 1
ATOM 954 C C . VAL A 1 120 ? -4.584 5.580 -9.172 1.00 90.12 120 VAL A C 1
ATOM 956 O O . VAL A 1 120 ? -3.881 4.846 -9.867 1.00 90.12 120 VAL A O 1
ATOM 959 N N . HIS A 1 121 ? -4.114 6.696 -8.614 1.00 92.50 121 HIS A N 1
ATOM 960 C CA . HIS A 1 121 ? -2.741 7.154 -8.823 1.00 92.50 121 HIS A CA 1
ATOM 961 C C . HIS A 1 121 ? -1.705 6.177 -8.243 1.00 92.50 121 HIS A C 1
ATOM 963 O O . HIS A 1 121 ? -0.665 5.938 -8.855 1.00 92.50 121 HIS A O 1
ATOM 969 N N . LEU A 1 122 ? -1.993 5.546 -7.100 1.00 92.31 122 LEU A N 1
ATOM 970 C CA . LEU A 1 122 ? -1.124 4.527 -6.511 1.00 92.31 122 LEU A CA 1
ATOM 971 C C . LEU A 1 122 ? -0.926 3.328 -7.446 1.00 92.31 122 LEU A C 1
ATOM 973 O O . LEU A 1 122 ? 0.202 2.860 -7.592 1.00 92.31 122 LEU A O 1
ATOM 977 N N . VAL A 1 123 ? -2.000 2.828 -8.064 1.00 90.62 123 VAL A N 1
ATOM 978 C CA . VAL A 1 123 ? -1.920 1.723 -9.030 1.00 90.62 123 VAL A CA 1
ATOM 979 C C . VAL A 1 123 ? -0.999 2.101 -10.188 1.00 90.62 123 VAL A C 1
ATOM 981 O O . VAL A 1 123 ? -0.071 1.350 -10.485 1.00 90.62 123 VAL A O 1
ATOM 984 N N . ASN A 1 124 ? -1.182 3.292 -10.766 1.00 89.88 124 ASN A N 1
ATOM 985 C CA . ASN A 1 124 ? -0.339 3.782 -11.859 1.00 89.88 124 ASN A CA 1
ATOM 986 C C . ASN A 1 124 ? 1.139 3.865 -11.449 1.00 89.88 124 ASN A C 1
ATOM 988 O O . ASN A 1 124 ? 2.019 3.420 -12.186 1.00 89.88 124 ASN A O 1
ATOM 992 N N . ILE A 1 125 ? 1.423 4.396 -10.255 1.00 90.50 125 ILE A N 1
ATOM 993 C CA . ILE A 1 125 ? 2.784 4.478 -9.707 1.00 90.50 125 ILE A CA 1
ATOM 994 C C . ILE A 1 125 ? 3.388 3.078 -9.546 1.00 90.50 125 ILE A C 1
ATOM 996 O O . ILE A 1 125 ? 4.544 2.869 -9.907 1.00 90.50 125 ILE A O 1
ATOM 1000 N N . CYS A 1 126 ? 2.626 2.105 -9.043 1.00 90.44 126 CYS A N 1
ATOM 1001 C CA . CYS A 1 126 ? 3.111 0.734 -8.874 1.00 90.44 126 CYS A CA 1
ATOM 1002 C C . CYS A 1 126 ? 3.393 0.048 -10.217 1.00 90.44 126 CYS A C 1
ATOM 1004 O O . CYS A 1 126 ? 4.383 -0.673 -10.327 1.00 90.44 126 CYS A O 1
ATOM 1006 N N . ASP A 1 127 ? 2.589 0.312 -11.247 1.00 88.50 127 ASP A N 1
ATOM 1007 C CA . ASP A 1 127 ? 2.826 -0.216 -12.594 1.00 88.50 127 ASP A CA 1
ATOM 1008 C C . ASP A 1 127 ? 4.078 0.391 -13.233 1.00 88.50 127 ASP A C 1
ATOM 1010 O O . ASP A 1 127 ? 4.861 -0.310 -13.881 1.00 88.50 127 ASP A O 1
ATOM 1014 N N . LEU A 1 128 ? 4.323 1.682 -12.998 1.00 85.69 128 LEU A N 1
ATOM 1015 C CA . LEU A 1 128 ? 5.576 2.326 -13.383 1.00 85.69 128 LEU A CA 1
ATOM 1016 C C . LEU A 1 128 ? 6.766 1.691 -12.657 1.00 85.69 128 LEU A C 1
ATOM 1018 O O . LEU A 1 128 ? 7.744 1.330 -13.307 1.00 85.69 128 LEU A O 1
ATOM 1022 N N . ILE A 1 129 ? 6.681 1.501 -11.337 1.00 86.44 129 ILE A N 1
ATOM 1023 C CA . ILE A 1 129 ? 7.746 0.862 -10.549 1.00 86.44 129 ILE A CA 1
ATOM 1024 C C . ILE A 1 129 ? 8.031 -0.552 -11.064 1.00 86.44 129 ILE A C 1
ATOM 1026 O O . ILE A 1 129 ? 9.195 -0.899 -11.250 1.00 86.44 129 ILE A O 1
ATOM 1030 N N . ALA A 1 130 ? 7.005 -1.353 -11.348 1.00 87.56 130 ALA A N 1
ATOM 1031 C CA . ALA A 1 130 ? 7.183 -2.700 -11.876 1.00 87.56 130 ALA A CA 1
ATOM 1032 C C . ALA A 1 130 ? 7.926 -2.718 -13.211 1.00 87.56 130 ALA A C 1
ATOM 1034 O O . ALA A 1 130 ? 8.916 -3.435 -13.357 1.00 87.56 130 ALA A O 1
ATOM 1035 N N . ARG A 1 131 ? 7.502 -1.876 -14.160 1.00 85.31 131 ARG A N 1
ATOM 1036 C CA . ARG A 1 131 ? 8.169 -1.751 -15.462 1.00 85.31 131 ARG A CA 1
ATOM 1037 C C . ARG A 1 131 ? 9.619 -1.301 -15.309 1.00 85.31 131 ARG A C 1
ATOM 1039 O O . ARG A 1 131 ? 10.475 -1.756 -16.056 1.00 85.31 131 ARG A O 1
ATOM 1046 N N . LEU A 1 132 ? 9.907 -0.440 -14.336 1.00 80.56 132 LEU A N 1
ATOM 1047 C CA . LEU A 1 132 ? 11.259 0.053 -14.071 1.00 80.56 132 LEU A CA 1
ATOM 1048 C C . LEU A 1 132 ? 12.161 -0.994 -13.413 1.00 80.56 132 LEU A C 1
ATOM 1050 O O . LEU A 1 132 ? 13.331 -1.092 -13.767 1.00 80.56 132 LEU A O 1
ATOM 1054 N N . LEU A 1 133 ? 11.638 -1.760 -12.455 1.00 82.94 133 LEU A N 1
ATOM 1055 C CA . LEU A 1 133 ? 12.413 -2.765 -11.726 1.00 82.94 133 LEU A CA 1
ATOM 1056 C C . LEU A 1 133 ? 12.596 -4.060 -12.518 1.00 82.94 133 LEU A C 1
ATOM 1058 O O . LEU A 1 133 ? 13.633 -4.709 -12.394 1.00 82.94 133 LEU A O 1
ATOM 1062 N N . PHE A 1 134 ? 11.602 -4.435 -13.322 1.00 84.56 134 PHE A N 1
ATOM 1063 C CA . PHE A 1 134 ? 11.532 -5.755 -13.947 1.00 84.56 134 PHE A CA 1
ATOM 1064 C C . PHE A 1 134 ? 11.495 -5.723 -15.475 1.00 84.56 134 PHE A C 1
ATOM 1066 O O . PHE A 1 134 ? 11.689 -6.761 -16.097 1.00 84.56 134 PHE A O 1
ATOM 1073 N N . GLY A 1 135 ? 11.258 -4.564 -16.097 1.00 81.56 135 GLY A N 1
ATOM 1074 C CA . GLY A 1 135 ? 11.100 -4.457 -17.552 1.00 81.56 135 GLY A CA 1
ATOM 1075 C C . GLY A 1 135 ? 9.792 -5.051 -18.086 1.00 81.56 135 GLY A C 1
ATOM 1076 O O . GLY A 1 135 ? 9.596 -5.097 -19.298 1.00 81.56 135 GLY A O 1
ATOM 1077 N N . GLU A 1 136 ? 8.896 -5.490 -17.201 1.00 77.69 136 GLU A N 1
ATOM 1078 C CA . GLU A 1 136 ? 7.649 -6.173 -17.536 1.00 77.69 136 GLU A CA 1
ATOM 1079 C C . GLU A 1 136 ? 6.424 -5.407 -17.028 1.00 77.69 136 GLU A C 1
ATOM 1081 O O . GLU A 1 136 ? 6.493 -4.627 -16.078 1.00 77.69 136 GLU A O 1
ATOM 1086 N N . ASP A 1 137 ? 5.287 -5.627 -17.687 1.00 81.44 137 ASP A N 1
ATOM 1087 C CA . ASP A 1 137 ? 4.002 -5.088 -17.258 1.00 81.44 137 ASP A CA 1
ATOM 1088 C C . ASP A 1 137 ? 3.382 -5.999 -16.182 1.00 81.44 137 ASP A C 1
ATOM 1090 O O . ASP A 1 137 ? 3.261 -7.202 -16.433 1.00 81.44 137 ASP A O 1
ATOM 1094 N N . PRO A 1 138 ? 2.935 -5.467 -15.027 1.00 82.06 138 PRO A N 1
ATOM 1095 C CA . PRO A 1 138 ? 2.215 -6.243 -14.016 1.00 82.06 138 PRO A CA 1
ATOM 1096 C C . PRO A 1 138 ? 0.970 -6.970 -14.507 1.00 82.06 138 PRO A C 1
ATOM 1098 O O . PRO A 1 138 ? 0.537 -7.921 -13.863 1.00 82.06 138 PRO A O 1
ATOM 1101 N N . ALA A 1 139 ? 0.377 -6.523 -15.615 1.00 80.31 139 ALA A N 1
ATOM 1102 C CA . ALA A 1 139 ? -0.764 -7.181 -16.237 1.00 80.31 139 ALA A CA 1
ATOM 1103 C C . ALA A 1 139 ? -0.387 -8.466 -17.002 1.00 80.31 139 ALA A C 1
ATOM 1105 O O . ALA A 1 139 ? -1.276 -9.203 -17.438 1.00 80.31 139 ALA A O 1
ATOM 1106 N N . ASN A 1 140 ? 0.905 -8.752 -17.198 1.00 83.75 140 ASN A N 1
ATOM 1107 C CA . ASN A 1 140 ? 1.351 -9.988 -17.834 1.00 83.75 140 ASN A CA 1
ATOM 1108 C C . ASN A 1 140 ? 1.095 -11.196 -16.922 1.00 83.75 140 ASN A C 1
ATOM 1110 O O . ASN A 1 140 ? 1.428 -11.180 -15.741 1.00 83.75 140 ASN A O 1
ATOM 1114 N N . HIS A 1 141 ? 0.572 -12.283 -17.498 1.00 76.75 141 HIS A N 1
ATOM 1115 C CA . HIS A 1 141 ? 0.200 -13.489 -16.745 1.00 76.75 141 HIS A CA 1
ATOM 1116 C C . HIS A 1 141 ? 1.344 -14.128 -15.937 1.00 76.75 141 HIS A C 1
ATOM 1118 O O . HIS A 1 141 ? 1.090 -14.651 -14.857 1.00 76.75 141 HIS A O 1
ATOM 1124 N N . ASP A 1 142 ? 2.584 -14.038 -16.422 1.00 86.31 142 ASP A N 1
ATOM 1125 C CA . ASP A 1 142 ? 3.758 -14.629 -15.768 1.00 86.31 142 ASP A CA 1
ATOM 1126 C C . ASP A 1 142 ? 4.438 -13.682 -14.763 1.00 86.31 142 ASP A C 1
ATOM 1128 O O . ASP A 1 142 ? 5.318 -14.110 -14.015 1.00 86.31 142 ASP A O 1
ATOM 1132 N N . PHE A 1 143 ? 4.038 -12.404 -14.713 1.00 89.50 143 PHE A N 1
ATOM 1133 C CA . PHE A 1 143 ? 4.714 -11.392 -13.896 1.00 89.50 143 PHE A CA 1
ATOM 1134 C C . PHE A 1 143 ? 4.675 -11.742 -12.406 1.00 89.50 143 PHE A C 1
ATOM 1136 O O . PHE A 1 143 ? 5.679 -11.629 -11.705 1.00 89.50 143 PHE A O 1
ATOM 1143 N N . LEU A 1 144 ? 3.521 -12.196 -11.911 1.00 90.19 144 LEU A N 1
ATOM 1144 C CA . LEU A 1 144 ? 3.369 -12.535 -10.499 1.00 90.19 144 LEU A CA 1
ATOM 1145 C C . LEU A 1 144 ? 4.275 -13.709 -10.102 1.00 90.19 144 LEU A C 1
ATOM 1147 O O . LEU A 1 144 ? 4.989 -13.617 -9.104 1.00 90.19 144 LEU A O 1
ATOM 1151 N N . ASP A 1 145 ? 4.289 -14.776 -10.904 1.00 88.38 145 ASP A N 1
ATOM 1152 C CA . ASP A 1 145 ? 5.150 -15.944 -10.686 1.00 88.38 145 ASP A CA 1
ATOM 1153 C C . ASP A 1 145 ? 6.636 -15.579 -10.786 1.00 88.38 145 ASP A C 1
ATOM 1155 O O . ASP A 1 145 ? 7.477 -16.149 -10.088 1.00 88.38 145 ASP A O 1
ATOM 1159 N N . TYR A 1 146 ? 6.972 -14.623 -11.653 1.00 89.44 146 TYR A N 1
ATOM 1160 C CA . TYR A 1 146 ? 8.319 -14.088 -11.777 1.00 89.44 146 TYR A CA 1
ATOM 1161 C C . TYR A 1 146 ? 8.749 -13.324 -10.518 1.00 89.44 146 TYR A C 1
ATOM 1163 O O . TYR A 1 146 ? 9.804 -13.623 -9.958 1.00 89.44 146 TYR A O 1
ATOM 1171 N N . VAL A 1 147 ? 7.934 -12.386 -10.025 1.00 91.25 147 VAL A N 1
ATOM 1172 C CA . VAL A 1 147 ? 8.289 -11.583 -8.844 1.00 91.25 147 VAL A CA 1
ATOM 1173 C C . VAL A 1 147 ? 8.302 -12.425 -7.567 1.00 91.25 147 VAL A C 1
ATOM 1175 O O . VAL A 1 147 ? 9.209 -12.251 -6.756 1.00 91.25 147 VAL A O 1
ATOM 1178 N N . LEU A 1 148 ? 7.367 -13.371 -7.401 1.00 89.88 148 LEU A N 1
ATOM 1179 C CA . LEU A 1 148 ? 7.332 -14.279 -6.243 1.00 89.88 148 LEU A CA 1
ATOM 1180 C C . LEU A 1 148 ? 8.636 -15.071 -6.076 1.00 89.88 148 LEU A C 1
ATOM 1182 O O . LEU A 1 148 ? 9.099 -15.231 -4.951 1.00 89.88 148 LEU A O 1
ATOM 1186 N N . ARG A 1 149 ? 9.253 -15.493 -7.188 1.00 88.38 149 ARG A N 1
ATOM 1187 C CA . ARG A 1 149 ? 10.549 -16.196 -7.196 1.00 88.38 149 ARG A CA 1
ATOM 1188 C C . ARG A 1 149 ? 11.738 -15.313 -6.814 1.00 88.38 149 ARG A C 1
ATOM 1190 O O . ARG A 1 149 ? 12.790 -15.836 -6.456 1.00 88.38 149 ARG A O 1
ATOM 1197 N N . ILE A 1 150 ? 11.618 -13.995 -6.973 1.00 88.62 150 ILE A N 1
ATOM 1198 C CA . ILE A 1 150 ? 12.683 -13.036 -6.650 1.00 88.62 150 ILE A CA 1
ATOM 1199 C C . ILE A 1 150 ? 12.567 -12.609 -5.192 1.00 88.62 150 ILE A C 1
ATOM 1201 O O . ILE A 1 150 ? 13.532 -12.694 -4.437 1.00 88.62 150 ILE A O 1
ATOM 1205 N N . ASP A 1 151 ? 11.384 -12.130 -4.818 1.00 89.94 151 ASP A N 1
ATOM 1206 C CA . ASP A 1 151 ? 11.055 -11.712 -3.466 1.00 89.94 151 ASP A CA 1
ATOM 1207 C C . ASP A 1 151 ? 9.584 -12.075 -3.187 1.00 89.94 151 ASP A C 1
ATOM 1209 O O . ASP A 1 151 ? 8.670 -11.451 -3.742 1.00 89.94 151 ASP A O 1
ATOM 1213 N N . PRO A 1 152 ? 9.329 -13.059 -2.307 1.00 90.81 152 PRO A N 1
ATOM 1214 C CA . PRO A 1 152 ? 7.976 -13.507 -2.002 1.00 90.81 152 PRO A CA 1
ATOM 1215 C C . PRO A 1 152 ? 7.076 -12.398 -1.446 1.00 90.81 152 PRO A C 1
ATOM 1217 O O . PRO A 1 152 ? 5.891 -12.339 -1.773 1.00 90.81 152 PRO A O 1
ATOM 1220 N N . LYS A 1 153 ? 7.615 -11.484 -0.626 1.00 92.38 153 LYS A N 1
ATOM 1221 C CA . LYS A 1 153 ? 6.834 -10.373 -0.064 1.00 92.38 153 LYS A CA 1
ATOM 1222 C C . LYS A 1 153 ? 6.476 -9.366 -1.147 1.00 92.38 153 LYS A C 1
ATOM 1224 O O . LYS A 1 153 ? 5.374 -8.813 -1.129 1.00 92.38 153 LYS A O 1
ATOM 1229 N N . LEU A 1 154 ? 7.381 -9.139 -2.096 1.00 92.06 154 LEU A N 1
ATOM 1230 C CA . LEU A 1 154 ? 7.130 -8.258 -3.229 1.00 92.06 154 LEU A CA 1
ATOM 1231 C C . LEU A 1 154 ? 6.113 -8.889 -4.183 1.00 92.06 154 LEU A C 1
ATOM 1233 O O . LEU A 1 154 ? 5.230 -8.199 -4.685 1.00 92.06 154 LEU A O 1
ATOM 1237 N N . GLY A 1 155 ? 6.163 -10.209 -4.360 1.00 93.19 155 GLY A N 1
ATOM 1238 C CA . GLY A 1 155 ? 5.146 -10.957 -5.089 1.00 93.19 155 GLY A CA 1
ATOM 1239 C C . GLY A 1 155 ? 3.762 -10.825 -4.445 1.00 93.19 155 GLY A C 1
ATOM 1240 O O . GLY A 1 155 ? 2.801 -10.475 -5.128 1.00 93.19 155 GLY A O 1
ATOM 1241 N N . VAL A 1 156 ? 3.651 -10.986 -3.120 1.00 95.12 156 VAL A N 1
ATOM 1242 C CA . VAL A 1 156 ? 2.390 -10.736 -2.392 1.00 95.12 156 VAL A CA 1
ATOM 1243 C C . VAL A 1 156 ? 1.926 -9.284 -2.541 1.00 95.12 156 VAL A C 1
ATOM 1245 O O . VAL A 1 156 ? 0.731 -9.039 -2.711 1.00 95.12 156 VAL A O 1
ATOM 1248 N N . PHE A 1 157 ? 2.846 -8.318 -2.517 1.00 95.31 157 PHE A N 1
ATOM 1249 C CA . PHE A 1 157 ? 2.524 -6.914 -2.770 1.00 95.31 157 PHE A CA 1
ATOM 1250 C C . PHE A 1 157 ? 1.921 -6.706 -4.168 1.00 95.31 157 PHE A C 1
ATOM 1252 O O . PHE A 1 157 ? 0.881 -6.064 -4.290 1.00 95.31 157 PHE A O 1
ATOM 1259 N N . TYR A 1 158 ? 2.503 -7.278 -5.223 1.00 94.31 158 TYR A N 1
ATOM 1260 C CA . TYR A 1 158 ? 1.946 -7.138 -6.572 1.00 94.31 158 TYR A CA 1
ATOM 1261 C C . TYR A 1 158 ? 0.652 -7.925 -6.778 1.00 94.31 158 TYR A C 1
ATOM 1263 O O . TYR A 1 158 ? -0.234 -7.442 -7.484 1.00 94.31 158 TYR A O 1
ATOM 1271 N N . TRP A 1 159 ? 0.483 -9.068 -6.108 1.00 94.88 159 TRP A N 1
ATOM 1272 C CA . TRP A 1 159 ? -0.816 -9.739 -6.033 1.00 94.88 159 TRP A CA 1
ATOM 1273 C C . TRP A 1 159 ? -1.872 -8.835 -5.382 1.00 94.88 159 TRP A C 1
ATOM 1275 O O . TRP A 1 159 ? -2.987 -8.719 -5.885 1.00 94.88 159 TRP A O 1
ATOM 1285 N N . TYR A 1 160 ? -1.519 -8.147 -4.295 1.00 95.56 160 TYR A N 1
ATOM 1286 C CA . TYR A 1 160 ? -2.397 -7.181 -3.640 1.00 95.56 160 TYR A CA 1
ATOM 1287 C C . TYR A 1 160 ? -2.769 -6.015 -4.568 1.00 95.56 160 TYR A C 1
ATOM 1289 O O . TYR A 1 160 ? -3.944 -5.654 -4.653 1.00 95.56 160 TYR A O 1
ATOM 1297 N N . MET A 1 161 ? -1.802 -5.464 -5.309 1.00 94.44 161 MET A N 1
ATOM 1298 C CA . MET A 1 161 ? -2.066 -4.422 -6.309 1.00 94.44 161 MET A CA 1
ATOM 1299 C C . MET A 1 161 ? -3.009 -4.911 -7.414 1.00 94.44 161 MET A C 1
ATOM 1301 O O . MET A 1 161 ? -3.870 -4.155 -7.863 1.00 94.44 161 MET A O 1
ATOM 1305 N N . ASP A 1 162 ? -2.905 -6.180 -7.811 1.00 92.25 162 ASP A N 1
ATOM 1306 C CA . ASP A 1 162 ? -3.839 -6.792 -8.755 1.00 92.25 162 ASP A CA 1
ATOM 1307 C C . ASP A 1 162 ? -5.270 -6.853 -8.203 1.00 92.25 162 ASP A C 1
ATOM 1309 O O . ASP A 1 162 ? -6.221 -6.512 -8.906 1.00 92.25 162 ASP A O 1
ATOM 1313 N N . GLN A 1 163 ? -5.437 -7.158 -6.911 1.00 92.94 163 GLN A N 1
ATOM 1314 C CA . GLN A 1 163 ? -6.758 -7.124 -6.275 1.00 92.94 163 GLN A CA 1
ATOM 1315 C C . GLN A 1 163 ? -7.384 -5.722 -6.277 1.00 92.94 163 GLN A C 1
ATOM 1317 O O . GLN A 1 163 ? -8.599 -5.604 -6.412 1.00 92.94 163 GLN A O 1
ATOM 1322 N N . LEU A 1 164 ? -6.577 -4.660 -6.160 1.00 90.94 164 LEU A N 1
ATOM 1323 C CA . LEU A 1 164 ? -7.059 -3.274 -6.246 1.00 90.94 164 LEU A CA 1
ATOM 1324 C C . LEU A 1 164 ? -7.480 -2.877 -7.670 1.00 90.94 164 LEU A C 1
ATOM 1326 O O . LEU A 1 164 ? -8.361 -2.035 -7.833 1.00 90.94 164 LEU A O 1
ATOM 1330 N N . ARG A 1 165 ? -6.873 -3.483 -8.698 1.00 85.50 165 ARG A N 1
ATOM 1331 C CA . ARG A 1 165 ? -7.235 -3.283 -10.112 1.00 85.50 165 ARG A CA 1
ATOM 1332 C C . ARG A 1 165 ? -8.430 -4.113 -10.557 1.00 85.50 165 ARG A C 1
ATOM 1334 O O . ARG A 1 165 ? -9.083 -3.769 -11.543 1.00 85.50 165 ARG A O 1
ATOM 1341 N N . HIS A 1 166 ? -8.665 -5.240 -9.892 1.00 82.62 166 HIS A N 1
ATOM 1342 C CA . HIS A 1 166 ? -9.609 -6.239 -10.357 1.00 82.62 166 HIS A CA 1
ATOM 1343 C C . HIS A 1 166 ? -11.023 -5.640 -10.513 1.00 82.62 166 HIS A C 1
ATOM 1345 O O . HIS A 1 166 ? -11.482 -4.939 -9.615 1.00 82.62 166 HIS A O 1
ATOM 1351 N N . PRO A 1 167 ? -11.785 -5.951 -11.583 1.00 74.62 167 PRO A N 1
ATOM 1352 C CA . PRO A 1 167 ? -13.120 -5.373 -11.804 1.00 74.62 167 PRO A CA 1
ATOM 1353 C C . PRO A 1 167 ? -14.142 -5.649 -10.692 1.00 74.62 167 PRO A C 1
ATOM 1355 O O . PRO A 1 167 ? -15.158 -4.967 -10.594 1.00 74.62 167 PRO A O 1
ATOM 1358 N N . ALA A 1 168 ? -13.896 -6.681 -9.881 1.00 74.88 168 ALA A N 1
ATOM 1359 C CA . ALA A 1 168 ? -14.710 -7.007 -8.710 1.00 74.88 168 ALA A CA 1
ATOM 1360 C C . ALA A 1 168 ? -14.391 -6.132 -7.484 1.00 74.88 168 ALA A C 1
ATOM 1362 O O . ALA A 1 168 ? -15.155 -6.147 -6.519 1.00 74.88 168 ALA A O 1
ATOM 1363 N N . HIS A 1 169 ? -13.282 -5.387 -7.502 1.00 76.25 169 HIS A N 1
ATOM 1364 C CA . HIS A 1 169 ? -12.978 -4.412 -6.468 1.00 76.25 169 HIS A CA 1
ATOM 1365 C C . HIS A 1 169 ? -14.072 -3.336 -6.453 1.00 76.25 169 HIS A C 1
ATOM 1367 O O . HIS A 1 169 ? -14.481 -2.864 -7.519 1.00 76.25 169 HIS A O 1
ATOM 1373 N N . PRO A 1 170 ? -14.566 -2.920 -5.272 1.00 74.62 170 PRO A N 1
ATOM 1374 C CA . PRO A 1 170 ? -15.566 -1.868 -5.188 1.00 74.62 170 PRO A CA 1
ATOM 1375 C C . PRO A 1 170 ? -15.122 -0.625 -5.964 1.00 74.62 170 PRO A C 1
ATOM 1377 O O . PRO A 1 170 ? -14.051 -0.081 -5.705 1.00 74.62 170 PRO A O 1
ATOM 1380 N N . LEU A 1 171 ? -15.967 -0.154 -6.887 1.00 70.12 171 LEU A N 1
ATOM 1381 C CA . LEU A 1 171 ? -15.714 1.080 -7.644 1.00 70.12 171 LEU A CA 1
ATOM 1382 C C . LEU A 1 171 ? -15.613 2.304 -6.722 1.00 70.12 171 LEU A C 1
ATOM 1384 O O . LEU A 1 171 ? -14.939 3.273 -7.048 1.00 70.12 171 LEU A O 1
ATOM 1388 N N . MET A 1 172 ? -16.301 2.259 -5.576 1.00 74.38 172 MET A N 1
ATOM 1389 C CA . MET A 1 172 ? -16.279 3.294 -4.544 1.00 74.38 172 MET A CA 1
ATOM 1390 C C . MET A 1 172 ? -16.221 2.623 -3.163 1.00 74.38 172 MET A C 1
ATOM 1392 O O . MET A 1 172 ? -17.267 2.375 -2.554 1.00 74.38 172 MET A O 1
ATOM 1396 N N . PRO A 1 173 ? -15.027 2.251 -2.670 1.00 82.88 173 PRO A N 1
ATOM 1397 C CA . PRO A 1 173 ? -14.881 1.728 -1.318 1.00 82.88 173 PRO A CA 1
ATOM 1398 C C . PRO A 1 173 ? -15.261 2.796 -0.283 1.00 82.88 173 PRO A C 1
ATOM 1400 O O . PRO A 1 173 ? -15.174 3.999 -0.529 1.00 82.88 173 PRO A O 1
ATOM 1403 N N . SER A 1 174 ? -15.648 2.366 0.922 1.00 90.00 174 SER A N 1
ATOM 1404 C CA . SER A 1 174 ? -15.783 3.305 2.044 1.00 90.00 174 SER A CA 1
ATOM 1405 C C . SER A 1 174 ? -14.456 4.043 2.272 1.00 90.00 174 SER A C 1
ATOM 1407 O O . SER A 1 174 ? -13.399 3.420 2.167 1.00 90.00 174 SER A O 1
ATOM 1409 N N . SER A 1 175 ? -14.501 5.327 2.643 1.00 91.00 175 SER A N 1
ATOM 1410 C CA . SER A 1 175 ? -13.297 6.150 2.873 1.00 91.00 175 SER A CA 1
ATOM 1411 C C . SER A 1 175 ? -12.286 5.480 3.820 1.00 91.00 175 SER A C 1
ATOM 1413 O O . SER A 1 175 ? -11.087 5.490 3.562 1.00 91.00 175 SER A O 1
ATOM 1415 N N . GLU A 1 176 ? -12.761 4.796 4.868 1.00 92.44 176 GLU A N 1
ATOM 1416 C CA . GLU A 1 176 ? -11.902 4.031 5.780 1.00 92.44 176 GLU A CA 1
ATOM 1417 C C . GLU A 1 176 ? -11.193 2.852 5.098 1.00 92.44 176 GLU A C 1
ATOM 1419 O O . GLU A 1 176 ? -10.007 2.633 5.338 1.00 92.44 176 GLU A O 1
ATOM 1424 N N . LEU A 1 177 ? -11.908 2.079 4.273 1.00 94.38 177 LEU A N 1
ATOM 1425 C CA . LEU A 1 177 ? -11.316 0.957 3.540 1.00 94.38 177 LEU A CA 1
ATOM 1426 C C . LEU A 1 177 ? -10.262 1.467 2.553 1.00 94.38 177 LEU A C 1
ATOM 1428 O O . LEU A 1 177 ? -9.152 0.945 2.550 1.00 94.38 177 LEU A O 1
ATOM 1432 N N . ALA A 1 178 ? -10.583 2.526 1.805 1.00 94.44 178 ALA A N 1
ATOM 1433 C CA . ALA A 1 178 ? -9.656 3.152 0.868 1.00 94.44 178 ALA A CA 1
ATOM 1434 C C . ALA A 1 178 ? -8.379 3.633 1.573 1.00 94.44 178 ALA A C 1
ATOM 1436 O O . ALA A 1 178 ? -7.269 3.309 1.159 1.00 94.44 178 ALA A O 1
ATOM 1437 N N . MET A 1 179 ? -8.534 4.331 2.702 1.00 95.62 179 MET A N 1
ATOM 1438 C CA . MET A 1 179 ? -7.418 4.767 3.540 1.00 95.62 179 MET A CA 1
ATOM 1439 C C . MET A 1 179 ? -6.560 3.583 4.006 1.00 95.62 179 MET A C 1
ATOM 1441 O O . MET A 1 179 ? -5.337 3.646 3.937 1.00 95.62 179 MET A O 1
ATOM 1445 N N . ILE A 1 180 ? -7.172 2.498 4.492 1.00 96.81 180 ILE A N 1
ATOM 1446 C CA . ILE A 1 180 ? -6.433 1.314 4.955 1.00 96.81 180 ILE A CA 1
ATOM 1447 C C . ILE A 1 180 ? -5.676 0.653 3.798 1.00 96.81 180 ILE A C 1
ATOM 1449 O O . ILE A 1 180 ? -4.508 0.305 3.962 1.00 96.81 180 ILE A O 1
ATOM 1453 N N . GLN A 1 181 ? -6.310 0.517 2.635 1.00 96.31 181 GLN A N 1
ATOM 1454 C CA . GLN A 1 181 ? -5.690 -0.056 1.443 1.00 96.31 181 GLN A CA 1
ATOM 1455 C C . GLN A 1 181 ? -4.488 0.773 0.968 1.00 96.31 181 GLN A C 1
ATOM 1457 O O . GLN A 1 181 ? -3.424 0.227 0.664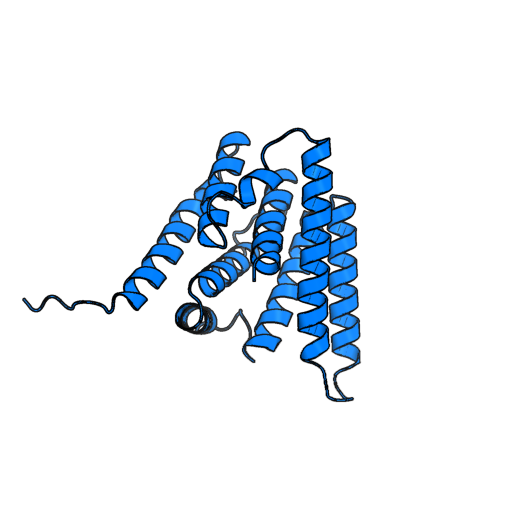 1.00 96.31 181 GLN A O 1
ATOM 1462 N N . LEU A 1 182 ? -4.613 2.100 0.984 1.00 96.44 182 LEU A N 1
ATOM 1463 C CA . LEU A 1 182 ? -3.492 2.995 0.717 1.00 96.44 182 LEU A CA 1
ATOM 1464 C C . LEU A 1 182 ? -2.372 2.815 1.733 1.00 96.44 182 LEU A C 1
ATOM 1466 O O . LEU A 1 182 ? -1.219 2.642 1.350 1.00 96.44 182 LEU A O 1
ATOM 1470 N N . LEU A 1 183 ? -2.696 2.817 3.029 1.00 97.06 183 LEU A N 1
ATOM 1471 C CA . LEU A 1 183 ? -1.691 2.672 4.079 1.00 97.06 183 LEU A CA 1
ATOM 1472 C C . LEU A 1 183 ? -0.913 1.364 3.953 1.00 97.06 183 LEU A C 1
ATOM 1474 O O . LEU A 1 183 ? 0.292 1.385 4.175 1.00 97.06 183 LEU A O 1
ATOM 1478 N N . LEU A 1 184 ? -1.558 0.258 3.573 1.00 97.56 184 LEU A N 1
ATOM 1479 C CA . LEU A 1 184 ? -0.877 -1.016 3.326 1.00 97.56 184 LEU A CA 1
ATOM 1480 C C . LEU A 1 184 ? 0.161 -0.902 2.206 1.00 97.56 184 LEU A C 1
ATOM 1482 O O . LEU A 1 184 ? 1.298 -1.338 2.383 1.00 97.56 184 LEU A O 1
ATOM 1486 N N . ALA A 1 185 ? -0.201 -0.278 1.084 1.00 95.75 185 ALA A N 1
ATOM 1487 C CA . ALA A 1 185 ? 0.712 -0.119 -0.042 1.00 95.75 185 ALA A CA 1
ATOM 1488 C C . ALA A 1 185 ? 1.863 0.848 0.262 1.00 95.75 185 ALA A C 1
ATOM 1490 O O . ALA A 1 185 ? 3.025 0.536 -0.000 1.00 95.75 185 ALA A O 1
ATOM 1491 N N . ILE A 1 186 ? 1.542 2.000 0.861 1.00 96.00 186 ILE A N 1
ATOM 1492 C CA . ILE A 1 186 ? 2.528 2.997 1.290 1.00 96.00 186 ILE A CA 1
ATOM 1493 C C . ILE A 1 186 ? 3.488 2.357 2.297 1.00 96.00 186 ILE A C 1
ATOM 1495 O O . ILE A 1 186 ? 4.696 2.526 2.177 1.00 96.00 186 ILE A O 1
ATOM 1499 N N . TYR A 1 187 ? 2.969 1.600 3.268 1.00 96.19 187 TYR A N 1
ATOM 1500 C CA . TYR A 1 187 ? 3.779 0.896 4.258 1.00 96.19 187 TYR A CA 1
ATOM 1501 C C . TYR A 1 187 ? 4.719 -0.120 3.620 1.00 96.19 187 TYR A C 1
ATOM 1503 O O . TYR A 1 187 ? 5.899 -0.130 3.969 1.00 96.19 187 TYR A O 1
ATOM 1511 N N . ALA A 1 188 ? 4.225 -0.936 2.686 1.00 93.31 188 ALA A N 1
ATOM 1512 C CA . ALA A 1 188 ? 5.051 -1.909 1.986 1.00 93.31 188 ALA A CA 1
ATOM 1513 C C . ALA A 1 188 ? 6.219 -1.210 1.282 1.00 93.31 188 ALA A C 1
ATOM 1515 O O . ALA A 1 188 ? 7.370 -1.473 1.609 1.00 93.31 188 ALA A O 1
ATOM 1516 N N . LEU A 1 189 ? 5.936 -0.235 0.414 1.00 90.62 189 LEU A N 1
ATOM 1517 C CA . LEU A 1 189 ? 6.956 0.473 -0.368 1.00 90.62 189 LEU A CA 1
ATOM 1518 C C . LEU A 1 189 ? 7.867 1.393 0.465 1.00 90.62 189 LEU A C 1
ATOM 1520 O O . LEU A 1 189 ? 8.988 1.682 0.057 1.00 90.62 189 LEU A O 1
ATOM 1524 N N . ALA A 1 190 ? 7.424 1.842 1.639 1.00 89.44 190 ALA A N 1
ATOM 1525 C CA . ALA A 1 190 ? 8.274 2.563 2.589 1.00 89.44 190 ALA A CA 1
ATOM 1526 C C . ALA A 1 190 ? 9.185 1.637 3.415 1.00 89.44 190 ALA A C 1
ATOM 1528 O O . ALA A 1 190 ? 10.128 2.123 4.039 1.00 89.44 190 ALA A O 1
ATOM 1529 N N . SER A 1 191 ? 8.878 0.338 3.464 1.00 79.94 191 SER A N 1
ATOM 1530 C CA . SER A 1 191 ? 9.628 -0.664 4.233 1.00 79.94 191 SER A CA 1
ATOM 1531 C C . SER A 1 191 ? 10.657 -1.431 3.394 1.00 79.94 191 SER A C 1
ATOM 1533 O O . SER A 1 191 ? 11.443 -2.177 3.980 1.00 79.94 191 SER A O 1
ATOM 1535 N N . TYR A 1 192 ? 10.643 -1.252 2.067 1.00 65.69 192 TYR A N 1
ATOM 1536 C CA . TYR A 1 192 ? 11.656 -1.749 1.128 1.00 65.69 192 TYR A CA 1
ATOM 1537 C C . TYR A 1 192 ? 12.843 -0.790 0.992 1.00 65.69 192 TYR A C 1
ATOM 1539 O O . TYR A 1 192 ? 12.634 0.446 1.062 1.00 65.69 192 TYR A O 1
#

Radius of gyration: 17.26 Å; Cα contacts (8 Å, |Δi|>4): 172; chains: 1; bounding box: 38×59×44 Å

Foldseek 3Di:
DDDPPDDVLVVLLVVLLVQLVVLVCQLQVDPDLVSVLVSLLSNLVSLFPRPPLNQLRDDDPVSNLVVLLVLLVLLLVLLLVLLVVQDPDPVCVVVSVVLNVLSVVLSVCVNVLVLLVNLVSLLVSVQVSLCRVPVDGLPDPCSLVVVSVVPSSVSSLSVLSVQSVDPPHPNDGDSSSSNSSVSSNSSSSSRD

Secondary structure (DSSP, 8-state):
-------HHHHHHHHHHHHHHHHHHHHHH---HHHHHHHHHHHHHHHSSTTTTGGGTSS-HHHHHHHHHHHHHHHHHHHHHHHHHH--STT-HHHHHHHHHHHHHHHHHHHHT-HHHHHHHHHHHHHHHHHHHHSS-TTSTTHHHHHHHH-HHHHHHHHHHHHHHSTTS-SS--HHHHHHHHHHHHHHHHH-

Solvent-accessible surface area (backbone atoms only — not comparable to full-atom values): 10732 Å² total; per-residue (Å²): 133,85,80,79,77,71,58,70,69,66,50,54,41,51,54,54,44,50,50,46,64,64,38,50,57,55,32,71,70,47,87,48,68,68,59,24,50,51,34,47,38,57,48,35,33,62,52,51,58,74,72,66,53,42,58,60,77,54,79,58,70,69,62,25,50,57,44,44,53,52,46,51,51,49,22,52,51,49,53,50,50,56,58,63,69,71,66,82,56,92,88,45,57,67,62,50,53,50,51,52,50,44,53,50,51,27,53,52,27,52,75,73,67,39,28,72,60,23,48,57,43,48,52,55,52,50,44,50,49,38,32,70,77,68,73,42,56,72,86,42,88,62,40,53,67,52,38,31,75,76,37,43,42,58,17,44,51,52,54,51,54,46,52,70,66,36,90,86,39,68,95,74,57,56,70,68,58,30,44,50,56,47,49,48,53,44,49,35,58,48,69,102

Sequence (192 aa):
MSEIAYPAELSIEADLLDAAREIYPRLTETENQLLRKQYACAFANILGSPGEFEKYVLGNQGDLEDRRQRLLAIFRQNVGLLLGKTWVEDHDTHKKDDAESELASFTAEVSHGEYDRALVHLVNICDLIARLLFGEDPANHDFLDYVLRIDPKLGVFYWYMDQLRHPAHPLMPSSELAMIQLLLAIYALASY

pLDDT: mean 86.38, std 12.71, range [37.84, 98.0]

Nearest PDB structures (foldseek):
  7vg4-assembly3_E  TM=3.139E-01  e=8.994E+00  Methylorubrum extorquens AM1
  5lwe-assembly2_B  TM=2.191E-01  e=6.767E+00  Homo sapiens

Mean predicted aligned error: 6.34 Å